Protein AF-A0A3D1QZN8-F1 (afdb_monomer_lite)

Secondary structure (DSSP, 8-state):
-EEE--HHHHHH-SEEEEEEEEE--PPPPTT--HHHHHHHHHHHHTTSS-TTEEEEE--BTSS-TT--EEEESS--EEEEPPSSHHHHHHHHHHH---BPPHHHHHHHHHHHHHHHS------GGGS-HHHHHHHHHHHHHHHHHHHHHHHHHHHHHHHHHHH-TT-HHHHHHHHHHHHHHHHHHHHHHHHHHHHHHHHHHHHHHGGGGS----

Radius of gyration: 24.07 Å; chains: 1; bounding box: 54×48×75 Å

Structure (mmCIF, N/CA/C/O backbone):
data_AF-A0A3D1QZN8-F1
#
_entry.id   AF-A0A3D1QZN8-F1
#
loop_
_atom_site.group_PDB
_atom_site.id
_atom_site.type_symbol
_atom_site.label_atom_id
_atom_site.label_alt_id
_atom_site.label_comp_id
_atom_site.label_asym_id
_atom_site.label_entity_id
_atom_site.label_seq_id
_atom_site.pdbx_PDB_ins_code
_atom_site.Cartn_x
_atom_site.Cartn_y
_atom_site.Cartn_z
_atom_site.occupancy
_atom_site.B_iso_or_equiv
_atom_site.auth_seq_id
_atom_site.auth_comp_id
_atom_site.auth_asym_id
_atom_site.auth_atom_id
_atom_site.pdbx_PDB_model_num
ATOM 1 N N . ALA A 1 1 ? -5.098 -5.016 26.708 1.00 42.97 1 ALA A N 1
ATOM 2 C CA . ALA A 1 1 ? -5.516 -5.578 25.408 1.00 42.97 1 ALA A CA 1
ATOM 3 C C . ALA A 1 1 ? -6.309 -4.504 24.685 1.00 42.97 1 ALA A C 1
ATOM 5 O O . ALA A 1 1 ? -7.199 -3.934 25.306 1.00 42.97 1 ALA A O 1
ATOM 6 N N . LEU A 1 2 ? -5.935 -4.174 23.449 1.00 48.66 2 LEU A N 1
ATOM 7 C CA . LEU A 1 2 ? -6.597 -3.133 22.662 1.00 48.66 2 LEU A CA 1
ATOM 8 C C . LEU A 1 2 ? -7.824 -3.753 21.974 1.00 48.66 2 LEU A C 1
ATOM 10 O O . LEU A 1 2 ? -7.780 -4.914 21.569 1.00 48.66 2 LEU A O 1
ATOM 14 N N . VAL A 1 3 ? -8.940 -3.029 21.965 1.00 49.16 3 VAL A N 1
ATOM 15 C CA . VAL A 1 3 ? -10.278 -3.554 21.664 1.00 49.16 3 VAL A CA 1
ATOM 16 C C . VAL A 1 3 ? -10.937 -2.669 20.614 1.00 49.16 3 VAL A C 1
AT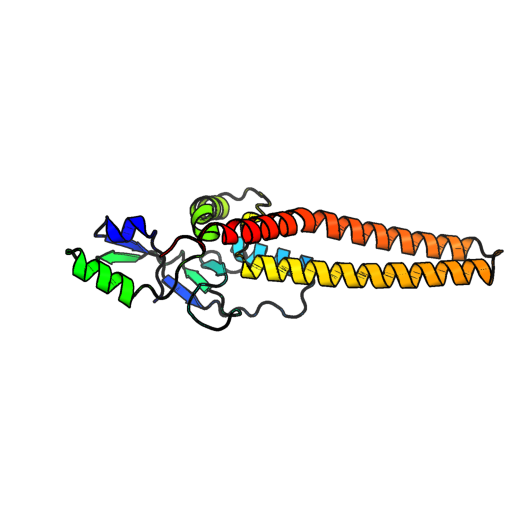OM 18 O O . VAL A 1 3 ? -11.009 -1.454 20.788 1.00 49.16 3 VAL A O 1
ATOM 21 N N . ILE A 1 4 ? -11.441 -3.280 19.542 1.00 50.31 4 ILE A N 1
ATOM 22 C CA . ILE A 1 4 ? -12.236 -2.593 18.519 1.00 50.31 4 ILE A CA 1
ATOM 23 C C . ILE A 1 4 ? -13.716 -2.702 18.893 1.00 50.31 4 ILE A C 1
ATOM 25 O O . ILE A 1 4 ? -14.241 -3.804 19.019 1.00 50.31 4 ILE A O 1
ATOM 29 N N . SER A 1 5 ? -14.388 -1.560 19.033 1.00 45.66 5 SER A N 1
ATOM 30 C CA . SER A 1 5 ? -15.848 -1.451 19.081 1.00 45.66 5 SER A CA 1
ATOM 31 C C . SER A 1 5 ? -16.266 -0.229 18.263 1.00 45.66 5 SER A C 1
ATOM 33 O O . SER A 1 5 ? -15.596 0.801 18.353 1.00 45.66 5 SER A O 1
ATOM 35 N N . PRO A 1 6 ? -17.383 -0.276 17.519 1.00 47.38 6 PRO A N 1
ATOM 36 C CA . PRO A 1 6 ? -17.990 0.930 16.971 1.00 47.38 6 PRO A CA 1
ATOM 37 C C . PRO A 1 6 ? -18.309 1.916 18.105 1.00 47.38 6 PRO A C 1
ATOM 39 O O . PRO A 1 6 ? -18.890 1.513 19.120 1.00 47.38 6 PRO A O 1
ATOM 42 N N . ASP A 1 7 ? -17.989 3.201 17.922 1.00 46.84 7 ASP A N 1
ATOM 43 C CA . ASP A 1 7 ? -18.211 4.258 18.930 1.00 46.84 7 ASP A CA 1
ATOM 44 C C . ASP A 1 7 ? -19.664 4.322 19.412 1.00 46.84 7 ASP A C 1
ATOM 46 O O . ASP A 1 7 ? -19.948 4.576 20.580 1.00 46.84 7 ASP A O 1
ATOM 50 N N . CYS A 1 8 ? -20.600 4.010 18.519 1.00 46.84 8 CYS A N 1
ATOM 51 C CA . CYS A 1 8 ? -22.022 3.993 18.823 1.00 46.84 8 CYS A CA 1
ATOM 52 C C . CYS A 1 8 ? -22.480 2.756 19.606 1.00 46.84 8 CYS A C 1
ATOM 54 O O . CYS A 1 8 ? -23.488 2.838 20.300 1.00 46.84 8 CYS A O 1
ATOM 56 N N . SER A 1 9 ? -21.777 1.624 19.514 1.00 53.41 9 SER A N 1
ATOM 57 C CA . SER A 1 9 ? -22.216 0.382 20.165 1.00 53.41 9 SER A CA 1
ATOM 58 C C . SER A 1 9 ? -21.838 0.352 21.641 1.00 53.41 9 SER A C 1
ATOM 60 O O . SER A 1 9 ? -22.676 0.019 22.471 1.00 53.41 9 SER A O 1
ATOM 62 N N . ALA A 1 10 ? -20.622 0.791 21.980 1.00 53.31 10 ALA A N 1
ATOM 63 C CA . ALA A 1 10 ? -20.162 0.839 23.366 1.00 53.31 10 ALA A CA 1
ATOM 64 C C . ALA A 1 10 ? -20.952 1.832 24.226 1.00 53.31 10 ALA A C 1
ATOM 66 O O . ALA A 1 10 ? -21.094 1.615 25.419 1.00 53.31 10 ALA A O 1
ATOM 67 N N . MET A 1 11 ? -21.503 2.894 23.633 1.00 56.66 11 MET A N 1
ATOM 68 C CA . MET A 1 11 ? -22.336 3.858 24.358 1.00 56.66 11 MET A CA 1
ATOM 69 C C . MET A 1 11 ? -23.778 3.373 24.560 1.00 56.66 11 MET A C 1
ATOM 71 O O . MET A 1 11 ? -24.404 3.755 25.545 1.00 56.66 11 MET A O 1
ATOM 75 N N . ARG A 1 12 ? -24.304 2.514 23.674 1.00 54.91 12 ARG A N 1
ATOM 76 C CA . ARG A 1 12 ? -25.719 2.088 23.672 1.00 54.91 12 ARG A CA 1
ATOM 77 C C . ARG A 1 12 ? -25.955 0.702 24.268 1.00 54.91 12 ARG A C 1
ATOM 79 O O . ARG A 1 12 ? -27.015 0.458 24.835 1.00 54.91 12 ARG A O 1
ATOM 86 N N . HIS A 1 13 ? -24.990 -0.204 24.142 1.00 60.72 13 HIS A N 1
ATOM 87 C CA . HIS A 1 13 ? -25.132 -1.602 24.535 1.00 60.72 13 HIS A CA 1
ATOM 88 C C . HIS A 1 13 ? -24.241 -1.924 25.730 1.00 60.72 13 HIS A C 1
ATOM 90 O O . HIS A 1 13 ? -23.091 -1.510 25.804 1.00 60.72 13 HIS A O 1
ATOM 96 N N . ARG A 1 14 ? -24.786 -2.687 26.680 1.00 66.94 14 ARG A N 1
ATOM 97 C CA . ARG A 1 14 ? -24.056 -3.136 27.873 1.00 66.94 14 ARG A CA 1
ATOM 98 C C . ARG A 1 14 ? -23.157 -4.335 27.615 1.00 66.94 14 ARG A C 1
ATOM 100 O O . ARG A 1 14 ? -22.241 -4.566 28.389 1.00 66.94 14 ARG A O 1
ATOM 107 N N . LEU A 1 15 ? -23.423 -5.082 26.553 1.00 66.50 15 LEU A N 1
ATOM 108 C CA . LEU A 1 15 ? -22.597 -6.190 26.111 1.00 66.50 15 LEU A CA 1
ATOM 109 C C . LEU A 1 15 ? -22.124 -5.861 24.703 1.00 66.50 15 LEU A C 1
ATOM 111 O O . LEU A 1 15 ? -22.944 -5.645 23.811 1.00 66.50 15 LEU A O 1
ATOM 115 N N . VAL A 1 16 ? -20.812 -5.790 24.518 1.00 63.28 16 VAL A N 1
ATOM 116 C CA . VAL A 1 16 ? -20.211 -5.533 23.209 1.00 63.28 16 VAL A CA 1
ATOM 117 C C . VAL A 1 16 ? -19.304 -6.684 22.823 1.00 63.28 16 VAL A C 1
ATOM 119 O O . VAL A 1 16 ? -18.521 -7.173 23.637 1.00 63.28 16 VAL A O 1
ATOM 122 N N . SER A 1 17 ? -19.424 -7.121 21.572 1.00 61.44 17 SER A N 1
ATOM 123 C CA . SER A 1 17 ? -18.485 -8.074 20.987 1.00 61.44 17 SER A CA 1
ATOM 124 C C . SER A 1 17 ? -17.230 -7.331 20.564 1.00 61.44 17 SER A C 1
ATOM 126 O O . SER A 1 17 ? -17.309 -6.250 19.978 1.00 61.44 17 SER A O 1
ATOM 128 N N . VAL A 1 18 ? -16.078 -7.898 20.894 1.00 68.94 18 VAL A N 1
ATOM 129 C CA . VAL A 1 18 ? -14.779 -7.268 20.703 1.00 68.94 18 VAL A CA 1
ATOM 130 C C . VAL A 1 18 ? -13.758 -8.274 20.203 1.00 68.94 18 VAL A C 1
ATOM 132 O O . VAL A 1 18 ? -13.811 -9.459 20.537 1.00 68.94 18 VAL A O 1
ATOM 135 N N . LEU A 1 19 ? -12.788 -7.772 19.443 1.00 70.94 19 LEU A N 1
ATOM 136 C CA . LEU A 1 19 ? -11.639 -8.543 18.982 1.00 70.94 19 LEU A CA 1
ATOM 137 C C . LEU A 1 19 ? -10.370 -8.065 19.701 1.00 70.94 19 LEU A C 1
ATOM 139 O O . LEU A 1 19 ? -10.145 -6.850 19.783 1.00 70.94 19 LEU A O 1
ATOM 143 N N . PRO A 1 20 ? -9.522 -8.978 20.210 1.00 72.94 20 PRO A N 1
ATOM 144 C CA . PRO A 1 20 ? -8.224 -8.624 20.750 1.00 72.94 20 PRO A CA 1
ATOM 145 C C . PRO A 1 20 ? -7.310 -8.106 19.645 1.00 72.94 20 PRO A C 1
ATOM 147 O O . PRO A 1 20 ? -7.073 -8.783 18.643 1.00 72.94 20 PRO A O 1
ATOM 150 N N . VAL A 1 21 ? -6.722 -6.940 19.881 1.00 74.88 21 VAL A N 1
ATOM 151 C CA . VAL A 1 21 ? -5.705 -6.356 19.014 1.00 74.88 21 VAL A CA 1
ATOM 152 C C . VAL A 1 21 ? -4.318 -6.560 19.615 1.00 74.88 21 VAL A C 1
ATOM 154 O O . VAL A 1 21 ? -4.100 -6.387 20.820 1.00 74.88 21 VAL A O 1
ATOM 157 N N . LYS A 1 22 ? -3.366 -6.939 18.763 1.00 78.50 22 LYS A N 1
ATOM 158 C CA . LYS A 1 22 ? -1.947 -7.090 19.095 1.00 78.50 22 LYS A CA 1
ATOM 159 C C . LYS A 1 22 ? -1.099 -6.277 18.125 1.00 78.50 22 LYS A C 1
ATOM 161 O O . LYS A 1 22 ? -1.494 -6.051 16.984 1.00 78.50 22 LYS A O 1
ATOM 166 N N . ARG A 1 23 ? 0.093 -5.877 18.569 1.00 77.62 23 ARG A N 1
ATOM 167 C CA . ARG A 1 23 ? 1.113 -5.330 17.671 1.00 77.62 23 ARG A CA 1
ATOM 168 C C . ARG A 1 23 ? 1.472 -6.396 16.637 1.00 77.62 23 ARG A C 1
ATOM 170 O O . ARG A 1 23 ? 1.802 -7.524 17.014 1.00 77.62 23 ARG A O 1
ATOM 177 N N . TRP A 1 24 ? 1.402 -6.036 15.362 1.00 78.50 24 TRP A N 1
ATOM 178 C CA . TRP A 1 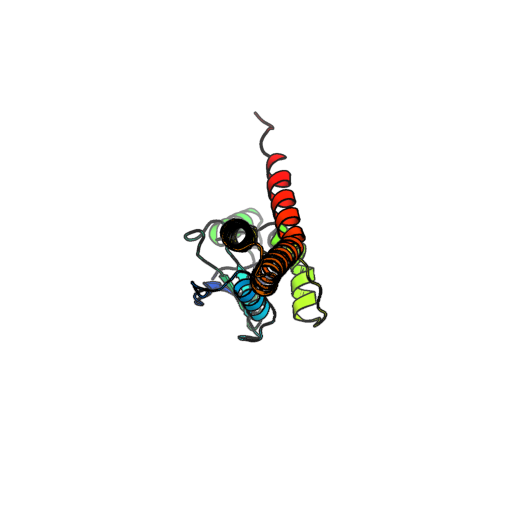24 ? 1.912 -6.870 14.285 1.00 78.50 24 TRP A CA 1
ATOM 179 C C . TRP A 1 24 ? 3.433 -6.929 14.436 1.00 78.50 24 TRP A C 1
ATOM 181 O O . TRP A 1 24 ? 4.111 -5.901 14.454 1.00 78.50 24 TRP A O 1
ATOM 191 N N . LYS A 1 25 ? 3.954 -8.138 14.656 1.00 72.88 25 LYS A N 1
ATOM 192 C CA . LYS A 1 25 ? 5.393 -8.382 14.848 1.00 72.88 25 LYS A CA 1
ATOM 193 C C . LYS A 1 25 ? 6.128 -8.633 13.531 1.00 72.88 25 LYS A C 1
ATOM 195 O O . LYS A 1 25 ? 7.334 -8.854 13.560 1.00 72.88 25 LYS A O 1
ATOM 200 N N . GLY A 1 26 ? 5.412 -8.637 12.407 1.00 68.44 26 GLY A N 1
ATOM 201 C CA . GLY A 1 26 ? 6.043 -8.712 11.101 1.00 68.44 26 GLY A CA 1
ATOM 202 C C . GLY A 1 26 ? 6.867 -7.456 10.845 1.00 68.44 26 GLY A C 1
ATOM 203 O O . GLY A 1 26 ? 6.483 -6.349 11.225 1.00 68.44 26 GLY A O 1
ATOM 204 N N . THR A 1 27 ? 8.019 -7.636 10.217 1.00 59.97 27 THR A N 1
ATOM 205 C CA . THR A 1 27 ? 8.768 -6.525 9.641 1.00 59.97 27 THR A CA 1
ATOM 206 C C . THR A 1 27 ? 8.289 -6.405 8.198 1.00 59.97 27 THR A C 1
ATOM 208 O O . THR A 1 27 ? 8.405 -7.394 7.470 1.00 59.97 27 THR A O 1
ATOM 211 N N . PRO A 1 28 ? 7.745 -5.254 7.756 1.00 62.41 28 PRO A N 1
ATOM 212 C CA . PRO A 1 28 ? 7.580 -5.026 6.329 1.00 62.41 28 PRO A CA 1
ATOM 213 C C . PRO A 1 28 ? 8.963 -5.196 5.691 1.00 62.41 28 PRO A C 1
ATOM 215 O O . PRO A 1 28 ? 9.927 -4.627 6.224 1.00 62.41 28 PRO A O 1
ATOM 218 N N . PRO A 1 29 ? 9.122 -5.996 4.628 1.00 64.81 29 PRO A N 1
ATOM 219 C CA . PRO A 1 29 ? 10.439 -6.155 4.039 1.00 64.81 29 PRO A CA 1
ATOM 220 C C . PRO A 1 29 ? 10.893 -4.794 3.493 1.00 64.81 29 PRO A C 1
ATOM 222 O O . PRO A 1 29 ? 10.118 -4.071 2.868 1.00 64.81 29 PRO A O 1
ATOM 225 N N . LYS A 1 30 ? 12.120 -4.395 3.846 1.00 59.41 30 LYS A N 1
ATOM 226 C CA . LYS A 1 30 ? 12.607 -3.015 3.668 1.00 59.41 30 LYS A CA 1
ATOM 227 C C . LYS A 1 30 ? 12.962 -2.672 2.220 1.00 59.41 30 LYS A C 1
ATOM 229 O O . LYS A 1 30 ? 13.000 -1.495 1.888 1.00 59.41 30 LYS A O 1
ATOM 234 N N . ASP A 1 31 ? 13.148 -3.695 1.388 1.00 64.81 31 ASP A N 1
ATOM 235 C CA . ASP A 1 31 ? 13.663 -3.584 0.019 1.00 64.81 31 ASP A CA 1
ATOM 236 C C . ASP A 1 31 ? 12.631 -4.029 -1.031 1.00 64.81 31 ASP A C 1
ATOM 238 O O . ASP A 1 31 ? 12.988 -4.466 -2.124 1.00 64.81 31 ASP A O 1
ATOM 242 N N . LEU A 1 32 ? 11.337 -3.980 -0.700 1.00 67.06 32 LEU A N 1
ATOM 243 C CA . LEU A 1 32 ? 10.299 -4.279 -1.684 1.00 67.06 32 LEU A CA 1
ATOM 244 C C . LEU A 1 32 ? 10.107 -3.091 -2.618 1.00 67.06 32 LEU A C 1
ATOM 246 O O . LEU A 1 32 ? 9.894 -1.965 -2.166 1.00 67.06 32 LEU A O 1
ATOM 250 N N . GLY A 1 33 ? 10.096 -3.368 -3.921 1.00 69.69 33 GLY A N 1
ATOM 251 C CA . GLY A 1 33 ? 9.520 -2.444 -4.883 1.00 69.69 33 GLY A CA 1
ATOM 252 C C . GLY A 1 33 ? 8.034 -2.213 -4.592 1.00 69.69 33 GLY A C 1
ATOM 253 O O . GLY A 1 33 ? 7.379 -2.952 -3.850 1.00 69.69 33 GLY A O 1
ATOM 254 N N . SER A 1 34 ? 7.471 -1.159 -5.180 1.00 64.56 34 SER A N 1
ATOM 255 C CA . SER A 1 34 ? 6.079 -0.755 -4.941 1.00 64.56 34 SER A CA 1
ATOM 256 C C . SER A 1 34 ? 5.061 -1.851 -5.292 1.00 64.56 34 SER A C 1
ATOM 258 O O . SER A 1 34 ? 4.022 -1.963 -4.638 1.00 64.56 34 SER A O 1
ATOM 260 N N . LYS A 1 35 ? 5.368 -2.697 -6.286 1.00 67.38 35 LYS A N 1
ATOM 261 C CA . LYS A 1 35 ? 4.555 -3.866 -6.647 1.00 67.38 35 LYS A CA 1
ATOM 262 C C . LYS A 1 35 ? 4.627 -4.939 -5.568 1.00 67.38 35 LYS A C 1
ATOM 264 O O . LYS A 1 35 ? 3.589 -5.374 -5.088 1.00 67.38 35 LYS A O 1
ATOM 269 N N . GLU A 1 36 ? 5.830 -5.339 -5.182 1.00 73.88 36 GLU A N 1
ATOM 270 C CA . GLU A 1 36 ? 6.054 -6.402 -4.210 1.00 73.88 36 GLU A CA 1
ATOM 271 C C . GLU A 1 36 ? 5.498 -6.017 -2.836 1.00 73.88 36 GLU A C 1
ATOM 273 O O . GLU A 1 36 ? 4.971 -6.866 -2.124 1.00 73.88 36 GLU A O 1
ATOM 278 N N . LEU A 1 37 ? 5.545 -4.729 -2.483 1.00 71.56 37 LEU A N 1
ATOM 279 C CA . LEU A 1 37 ? 4.923 -4.207 -1.272 1.00 71.56 37 LEU A CA 1
ATOM 280 C C . LEU A 1 37 ? 3.392 -4.278 -1.332 1.00 71.56 37 LEU A C 1
ATOM 282 O O . LEU A 1 37 ? 2.760 -4.690 -0.359 1.00 71.56 37 LEU A O 1
ATOM 286 N N . SER A 1 38 ? 2.791 -3.891 -2.459 1.00 63.62 38 SER A N 1
ATOM 287 C CA . SER A 1 38 ? 1.342 -3.997 -2.665 1.00 63.62 38 SER A CA 1
ATOM 288 C C . SER A 1 38 ? 0.883 -5.456 -2.582 1.00 63.62 38 SER A C 1
ATOM 290 O O . SER A 1 38 ? -0.039 -5.760 -1.824 1.00 63.62 38 SER A O 1
ATOM 292 N N . ASP A 1 39 ? 1.595 -6.358 -3.260 1.00 68.56 39 ASP A N 1
ATOM 293 C CA . ASP A 1 39 ? 1.324 -7.796 -3.267 1.00 68.56 39 ASP A CA 1
ATOM 294 C C . ASP A 1 39 ? 1.524 -8.403 -1.860 1.00 68.56 39 ASP A C 1
ATOM 296 O O . ASP A 1 39 ? 0.718 -9.214 -1.402 1.00 68.56 39 ASP A O 1
ATOM 300 N N . PHE A 1 40 ? 2.541 -7.960 -1.112 1.00 73.12 40 PHE A N 1
ATOM 301 C CA . PHE A 1 40 ? 2.766 -8.361 0.280 1.00 73.12 40 PHE A CA 1
ATOM 302 C C . PHE A 1 40 ? 1.624 -7.918 1.203 1.00 73.12 40 PHE A C 1
ATOM 304 O O . PHE A 1 40 ? 1.089 -8.732 1.959 1.00 73.12 40 PHE A O 1
ATOM 311 N N . LEU A 1 41 ? 1.210 -6.652 1.129 1.00 69.69 41 LEU A N 1
ATOM 312 C CA . LEU A 1 41 ? 0.100 -6.129 1.927 1.00 69.69 41 LEU A CA 1
ATOM 313 C C . LEU A 1 41 ? -1.229 -6.816 1.557 1.00 69.69 41 LEU A C 1
ATOM 315 O O . LEU A 1 41 ? -2.018 -7.128 2.450 1.00 69.69 41 LEU A O 1
ATOM 319 N N . ALA A 1 42 ? -1.443 -7.137 0.277 1.00 65.00 42 ALA A N 1
ATOM 320 C CA . ALA A 1 42 ? -2.569 -7.955 -0.174 1.00 65.00 42 ALA A CA 1
ATOM 321 C C . ALA A 1 42 ? -2.502 -9.388 0.389 1.00 65.00 42 ALA A C 1
ATOM 323 O O . ALA A 1 42 ? -3.501 -9.901 0.883 1.00 65.00 42 ALA A O 1
ATOM 324 N N . SER A 1 43 ? -1.320 -10.012 0.429 1.00 65.25 43 SER A N 1
ATOM 325 C CA . SER A 1 43 ? -1.149 -11.355 1.006 1.00 65.25 43 SER A CA 1
ATOM 326 C C . SER A 1 43 ? -1.428 -11.410 2.517 1.00 65.25 43 SER A C 1
ATOM 328 O O . SER A 1 43 ? -1.935 -12.416 3.020 1.00 65.25 43 SER A O 1
ATOM 330 N N . LEU A 1 44 ? -1.127 -10.325 3.245 1.00 64.25 44 LEU A N 1
ATOM 331 C CA . LEU A 1 44 ? -1.470 -10.173 4.663 1.00 64.25 44 LEU A CA 1
ATOM 332 C C . LEU A 1 44 ? -2.978 -9.992 4.859 1.00 64.25 44 LEU A C 1
ATOM 334 O O . LEU A 1 44 ? -3.540 -10.569 5.786 1.00 64.25 44 LEU A O 1
ATOM 338 N N . ARG A 1 45 ? -3.629 -9.206 3.991 1.00 58.69 45 ARG A N 1
ATOM 339 C CA . ARG A 1 45 ? -5.089 -9.011 3.968 1.00 58.69 45 ARG A CA 1
ATOM 340 C C . ARG A 1 45 ? -5.825 -10.327 3.729 1.00 58.69 45 ARG A C 1
ATOM 342 O O . ARG A 1 45 ? -6.793 -10.615 4.423 1.00 58.69 45 ARG A O 1
ATOM 349 N N . ASP A 1 46 ? -5.351 -11.114 2.771 1.00 55.75 46 ASP A N 1
ATOM 350 C CA . ASP A 1 46 ? -6.008 -12.348 2.330 1.00 55.75 46 ASP A CA 1
ATOM 351 C C . ASP A 1 46 ? -5.769 -13.524 3.293 1.00 55.75 46 ASP A C 1
ATOM 353 O O . ASP A 1 46 ? -6.217 -14.643 3.039 1.00 55.75 46 ASP A O 1
ATOM 357 N N . GLY A 1 47 ? -5.043 -13.294 4.395 1.00 53.50 47 GLY A N 1
ATOM 358 C CA . GLY A 1 47 ? -4.782 -14.308 5.411 1.00 53.50 47 GLY A CA 1
ATOM 359 C C . GLY A 1 47 ? -3.956 -15.487 4.895 1.00 53.50 47 GLY A C 1
ATOM 360 O O . GLY A 1 47 ? -3.915 -16.525 5.550 1.00 53.50 47 GLY A O 1
ATOM 361 N N . VAL A 1 48 ? -3.266 -15.343 3.752 1.00 54.56 48 VAL A N 1
ATOM 362 C CA . VAL A 1 48 ? -2.469 -16.418 3.123 1.00 54.56 48 VAL A CA 1
ATOM 363 C C . VAL A 1 48 ? -1.384 -16.924 4.076 1.00 54.56 48 VAL A C 1
ATOM 365 O O . VAL A 1 48 ? -1.047 -18.104 4.075 1.00 54.56 48 VAL A O 1
ATOM 368 N N . SER A 1 49 ? -0.861 -16.032 4.920 1.00 53.38 49 SER A N 1
ATOM 369 C CA . SER A 1 49 ? 0.158 -16.335 5.930 1.00 53.38 49 SER A CA 1
ATOM 370 C C . SER A 1 49 ? -0.405 -16.595 7.336 1.00 53.38 49 SER A C 1
ATOM 372 O O . SER A 1 49 ? 0.284 -17.206 8.151 1.00 53.38 49 SER A O 1
ATOM 374 N N . ALA A 1 50 ? -1.633 -16.151 7.635 1.00 58.00 50 ALA A N 1
ATOM 375 C CA . ALA A 1 50 ? -2.320 -16.374 8.911 1.00 58.00 50 ALA A CA 1
ATOM 376 C C . ALA A 1 50 ? -3.835 -16.126 8.760 1.00 58.00 50 ALA A C 1
ATOM 378 O O . ALA A 1 50 ? -4.283 -14.985 8.851 1.00 58.00 50 ALA A O 1
ATOM 379 N N . SER A 1 51 ? -4.623 -17.188 8.560 1.00 57.88 51 SER A N 1
ATOM 380 C CA . SER A 1 51 ? -6.075 -17.116 8.293 1.00 57.88 51 SER A CA 1
ATOM 381 C C . SER A 1 51 ? -6.895 -16.457 9.405 1.00 57.88 51 SER A C 1
ATOM 383 O O . SER A 1 51 ? -7.981 -15.941 9.160 1.00 57.88 51 SER A O 1
ATOM 385 N N . ASP A 1 52 ? -6.361 -16.452 10.625 1.00 67.88 52 ASP A N 1
ATOM 386 C CA . ASP A 1 52 ? -7.095 -16.083 11.837 1.00 67.88 52 ASP A CA 1
ATOM 387 C C . ASP A 1 52 ? -6.762 -14.667 12.325 1.00 67.88 52 ASP A C 1
ATOM 389 O O . ASP A 1 52 ? -7.040 -14.287 13.468 1.00 67.88 52 ASP A O 1
ATOM 393 N N . VAL A 1 53 ? -6.101 -13.876 11.482 1.00 71.69 53 VAL A N 1
ATOM 394 C CA . VAL A 1 53 ? -5.582 -12.559 11.833 1.00 71.69 53 VAL A CA 1
ATOM 395 C C . VAL A 1 53 ? -6.018 -11.540 10.789 1.00 71.69 53 VAL A C 1
ATOM 397 O O . VAL A 1 53 ? -5.833 -11.735 9.597 1.00 71.69 53 VAL A O 1
ATOM 400 N N . PHE A 1 54 ? -6.536 -10.408 11.254 1.00 72.31 54 PHE A N 1
ATOM 401 C CA . PHE A 1 54 ? -6.948 -9.291 10.416 1.00 72.31 54 PHE A CA 1
ATOM 402 C C . PHE A 1 54 ? -6.013 -8.098 10.624 1.00 72.31 54 PHE A C 1
ATOM 404 O O . PHE A 1 54 ? -5.952 -7.530 11.716 1.00 72.31 54 PHE A O 1
ATOM 411 N N . TYR A 1 55 ? -5.250 -7.720 9.599 1.00 75.00 55 TYR A N 1
ATOM 412 C CA . TYR A 1 55 ? -4.318 -6.595 9.679 1.00 75.00 55 TYR A CA 1
ATOM 413 C C . TYR A 1 55 ? -5.060 -5.250 9.750 1.00 75.00 55 TYR A C 1
ATOM 415 O O . TYR A 1 55 ? -5.956 -4.979 8.956 1.00 75.00 55 TYR A O 1
ATOM 423 N N . LEU A 1 56 ? -4.679 -4.398 10.707 1.00 70.38 56 LEU A N 1
ATOM 424 C CA . LEU A 1 56 ? -5.352 -3.125 11.001 1.00 70.38 56 LEU A CA 1
ATOM 425 C C . LEU A 1 56 ? -4.563 -1.890 10.550 1.00 70.38 56 LEU A C 1
ATOM 427 O O . LEU A 1 56 ? -5.064 -0.778 10.683 1.00 70.38 56 LEU A O 1
ATOM 431 N N . GLY A 1 57 ? -3.331 -2.054 10.063 1.00 71.31 57 GLY A N 1
ATOM 432 C CA . GLY A 1 57 ? -2.455 -0.920 9.767 1.00 71.31 57 GLY A CA 1
ATOM 433 C C . GLY A 1 57 ? -1.975 -0.202 11.034 1.00 71.31 57 GLY A C 1
ATOM 434 O O . GLY A 1 57 ? -1.810 -0.817 12.094 1.00 71.31 57 GLY A O 1
ATOM 435 N N . SER A 1 58 ? -1.688 1.094 10.922 1.00 72.06 58 SER A N 1
ATOM 436 C CA . SER A 1 58 ? -1.354 1.960 12.062 1.00 72.06 58 SER A CA 1
ATOM 437 C C . SER A 1 58 ? -2.609 2.454 12.781 1.00 72.06 58 SER A C 1
ATOM 439 O O . SER A 1 58 ? -3.605 2.776 12.138 1.00 72.06 58 SER A O 1
ATOM 441 N N . LEU A 1 59 ? -2.541 2.571 14.108 1.00 66.94 59 LEU A N 1
ATOM 442 C CA . LEU A 1 59 ? -3.609 3.128 14.940 1.00 66.94 59 LEU A CA 1
ATOM 443 C C . LEU A 1 59 ? -3.190 4.494 15.500 1.00 66.94 59 LEU A C 1
ATOM 445 O O . LEU A 1 59 ? -2.017 4.700 15.803 1.00 66.94 59 LEU A O 1
ATOM 449 N N . GLU A 1 60 ? -4.137 5.421 15.650 1.00 59.97 60 GLU A N 1
ATOM 450 C CA . GLU A 1 60 ? -3.860 6.744 16.225 1.00 59.97 60 GLU A CA 1
ATOM 451 C C . GLU A 1 60 ? -3.534 6.657 17.724 1.00 59.97 60 GLU A C 1
ATOM 453 O O . GLU A 1 60 ? -4.254 6.003 18.477 1.00 59.97 60 GLU A O 1
ATOM 458 N N . GLY A 1 61 ? -2.509 7.389 18.176 1.00 56.06 61 GLY A N 1
ATOM 459 C CA . GLY A 1 61 ? -2.273 7.655 19.603 1.00 56.06 61 GLY A CA 1
ATOM 460 C C . GLY A 1 61 ? -1.321 6.706 20.336 1.00 56.06 61 GLY A C 1
ATOM 461 O O . GLY A 1 61 ? -1.051 6.940 21.512 1.00 56.06 61 GLY A O 1
ATOM 462 N N . GLU A 1 62 ? -0.758 5.684 19.682 1.00 50.91 62 GLU A N 1
ATOM 463 C CA . GLU A 1 62 ? 0.190 4.771 20.332 1.00 50.91 62 GLU A CA 1
ATOM 464 C C . GLU A 1 62 ? 1.357 4.378 19.400 1.00 50.91 62 GLU A C 1
ATOM 466 O O . GLU A 1 62 ? 1.167 3.843 18.307 1.00 50.91 62 GLU A O 1
ATOM 471 N N . GLY A 1 63 ? 2.591 4.635 19.853 1.00 53.94 63 GLY A N 1
ATOM 472 C CA . GLY A 1 63 ? 3.828 4.291 19.142 1.00 53.94 63 GLY A CA 1
ATOM 473 C C . GLY A 1 63 ? 4.271 5.299 18.073 1.00 53.94 63 GLY A C 1
ATOM 474 O O . GLY A 1 63 ? 3.604 6.286 17.779 1.00 53.94 63 GLY A O 1
ATOM 475 N N . THR A 1 64 ? 5.451 5.065 17.492 1.00 55.22 64 THR A N 1
ATOM 476 C CA . THR A 1 64 ? 5.894 5.802 16.298 1.00 55.22 64 THR A CA 1
ATOM 477 C C . THR A 1 64 ? 4.981 5.466 15.110 1.00 55.22 64 THR A C 1
ATOM 479 O O . THR A 1 64 ? 4.423 4.363 15.094 1.00 55.22 64 THR A O 1
ATOM 482 N N . PRO A 1 65 ? 4.892 6.321 14.068 1.00 57.00 65 PRO A N 1
ATOM 483 C CA . PRO A 1 65 ? 4.108 6.073 12.847 1.00 57.00 65 PRO A CA 1
ATOM 484 C C . PRO A 1 65 ? 4.405 4.746 12.134 1.00 57.00 65 PRO A C 1
ATOM 486 O O . PRO A 1 65 ? 3.696 4.380 11.208 1.00 57.00 65 PRO A O 1
ATOM 489 N N . ALA A 1 66 ? 5.450 4.022 12.544 1.00 61.50 66 ALA A N 1
ATOM 490 C CA . ALA A 1 66 ? 5.838 2.703 12.056 1.00 61.50 66 ALA A CA 1
ATOM 491 C C . ALA A 1 66 ? 5.163 1.532 12.800 1.00 61.50 66 ALA A C 1
ATOM 493 O O . ALA A 1 66 ? 5.300 0.380 12.389 1.00 61.50 66 ALA A O 1
ATOM 494 N N . THR A 1 67 ? 4.460 1.777 13.909 1.00 71.50 67 THR A N 1
ATOM 495 C CA . THR A 1 67 ? 3.807 0.703 14.668 1.00 71.50 67 THR A CA 1
ATOM 496 C C . THR A 1 67 ? 2.539 0.264 13.942 1.00 71.50 67 THR A C 1
ATOM 498 O O . THR A 1 67 ? 1.704 1.083 13.564 1.00 71.50 67 THR A O 1
ATOM 501 N N . ARG A 1 68 ? 2.417 -1.042 13.703 1.00 75.25 68 ARG A N 1
ATOM 502 C CA . ARG A 1 68 ? 1.295 -1.660 12.992 1.00 75.25 68 ARG A CA 1
ATOM 503 C C . ARG A 1 68 ? 0.608 -2.681 13.885 1.00 75.25 68 ARG A C 1
ATOM 505 O O . ARG A 1 68 ? 1.247 -3.290 14.748 1.00 75.25 68 ARG A O 1
ATOM 512 N N . TYR A 1 69 ? -0.684 -2.873 13.679 1.00 77.75 69 TYR A N 1
ATOM 513 C CA . TYR A 1 69 ? -1.542 -3.673 14.542 1.00 77.75 69 TYR A CA 1
ATOM 514 C C . TYR A 1 69 ? -2.324 -4.716 13.745 1.00 77.75 69 TYR A C 1
ATOM 516 O O . TYR A 1 69 ? -2.521 -4.594 12.539 1.00 77.75 69 TYR A O 1
ATOM 524 N N . GLN A 1 70 ? -2.770 -5.758 14.439 1.00 78.94 70 GLN A N 1
ATOM 525 C CA . GLN A 1 70 ? -3.612 -6.819 13.898 1.00 78.94 70 GLN A CA 1
ATOM 526 C C . GLN A 1 70 ? -4.685 -7.217 14.922 1.00 78.94 70 GLN A C 1
ATOM 528 O O . GLN A 1 70 ? -4.394 -7.295 16.119 1.00 78.94 70 GLN A O 1
ATOM 533 N N . ALA A 1 71 ? -5.902 -7.499 14.470 1.00 77.31 71 ALA A N 1
ATOM 534 C CA . ALA A 1 71 ? -6.953 -8.130 15.257 1.00 77.31 71 ALA A CA 1
ATOM 535 C C . ALA A 1 71 ? -6.884 -9.653 15.107 1.00 77.31 71 ALA A C 1
ATOM 537 O O . ALA A 1 71 ? -6.561 -10.172 14.043 1.00 77.31 71 ALA A O 1
ATOM 538 N N . LYS A 1 72 ? -7.184 -10.373 16.182 1.00 75.88 72 LYS A N 1
ATOM 539 C CA . LYS A 1 72 ? -7.337 -11.830 16.175 1.00 75.88 72 LYS A CA 1
ATOM 540 C C . LYS A 1 72 ? -8.791 -12.194 15.920 1.00 75.88 72 LYS A C 1
ATOM 542 O O . LYS A 1 72 ? -9.636 -11.843 16.735 1.00 75.88 72 LYS A O 1
ATOM 547 N N . LEU A 1 73 ? -9.063 -12.862 14.803 1.00 71.00 73 LEU A N 1
ATOM 548 C CA . LEU A 1 73 ? -10.398 -13.329 14.423 1.00 71.00 73 LEU A CA 1
ATOM 549 C C . LEU A 1 73 ? -10.750 -14.662 15.098 1.00 71.00 73 LEU A C 1
ATOM 551 O O . LEU A 1 73 ? -11.923 -14.921 15.342 1.00 71.00 73 LEU A O 1
ATOM 555 N N . ASP A 1 74 ? -9.741 -15.459 15.475 1.00 66.94 74 ASP A N 1
ATOM 556 C CA . ASP A 1 74 ? -9.897 -16.700 16.254 1.00 66.94 74 ASP A CA 1
ATOM 557 C C . ASP A 1 74 ? -10.396 -16.469 17.685 1.00 66.94 74 ASP A C 1
ATOM 559 O O . ASP A 1 74 ? -10.799 -17.406 18.372 1.00 66.94 74 ASP A O 1
ATOM 563 N N . VAL A 1 75 ? -10.355 -15.223 18.159 1.00 67.62 75 VAL A N 1
ATOM 564 C CA . VAL A 1 75 ? -10.731 -14.872 19.524 1.00 67.62 75 VAL A CA 1
ATOM 565 C C . VAL A 1 75 ? -11.763 -13.756 19.480 1.00 67.62 75 VAL A C 1
ATOM 567 O O . VAL A 1 75 ? -11.420 -12.581 19.411 1.00 67.62 75 VAL A O 1
ATOM 570 N N . MET A 1 76 ? -13.039 -14.122 19.559 1.00 67.19 76 MET A N 1
ATOM 571 C CA . MET A 1 76 ? -14.123 -13.169 19.778 1.00 67.19 76 MET A CA 1
ATOM 572 C C . MET A 1 76 ? -14.505 -13.181 21.255 1.00 67.19 76 MET A C 1
ATOM 574 O O . MET A 1 76 ? -14.894 -14.214 21.799 1.00 67.19 76 MET A O 1
ATOM 578 N N . CYS A 1 77 ? -14.392 -12.030 21.911 1.00 68.31 77 CYS A N 1
ATOM 579 C CA . CYS A 1 77 ? -14.766 -11.876 23.312 1.00 68.31 77 CYS A CA 1
ATOM 580 C C . CYS A 1 77 ? -16.021 -11.014 23.423 1.00 68.31 77 CYS A C 1
ATOM 582 O O . CYS A 1 77 ? -16.217 -10.086 22.641 1.00 68.31 77 CYS A O 1
ATOM 584 N N . ALA A 1 78 ? -16.832 -11.262 24.445 1.00 70.31 78 ALA A N 1
ATOM 585 C CA . ALA A 1 78 ? -17.865 -10.329 24.864 1.00 70.31 78 ALA A CA 1
ATOM 586 C C . ALA A 1 78 ? -17.370 -9.560 26.094 1.00 70.31 78 ALA A C 1
ATOM 588 O O . ALA A 1 78 ? -16.853 -10.156 27.040 1.00 70.31 78 ALA A O 1
ATOM 589 N N . LEU A 1 79 ? -17.507 -8.235 26.082 1.00 71.81 79 LEU A N 1
ATOM 590 C CA . LEU A 1 79 ? -17.207 -7.382 27.227 1.00 71.81 79 LEU A CA 1
ATOM 591 C C . LEU A 1 79 ? -18.491 -6.772 27.772 1.00 71.81 79 LEU A C 1
ATOM 593 O O . LEU A 1 79 ? -19.255 -6.140 27.040 1.00 71.81 79 LEU A O 1
ATOM 597 N N . GLN A 1 80 ? -18.684 -6.940 29.078 1.00 79.00 80 GLN A N 1
ATOM 598 C CA . GLN A 1 80 ? -19.725 -6.255 29.826 1.00 79.00 80 GLN A CA 1
ATOM 599 C C . GLN A 1 80 ? -19.233 -4.848 30.192 1.00 79.00 80 GLN A C 1
ATOM 601 O O . GLN A 1 80 ? -18.224 -4.688 30.881 1.00 79.00 80 GLN A O 1
ATOM 606 N N . LEU A 1 81 ? -19.943 -3.828 29.724 1.00 74.88 81 LEU A N 1
ATOM 607 C CA . LEU A 1 81 ? -19.672 -2.425 30.012 1.00 74.88 81 LEU A CA 1
ATOM 608 C C . LEU A 1 81 ? -20.405 -1.970 31.280 1.00 74.88 81 LEU A C 1
ATOM 610 O O . LEU A 1 81 ? -21.460 -2.527 31.613 1.00 74.88 81 LEU A O 1
ATOM 614 N N . PRO A 1 82 ? -19.894 -0.929 31.965 1.00 79.94 82 PRO A N 1
ATOM 615 C CA . PRO A 1 82 ? -20.579 -0.330 33.099 1.00 79.94 82 PRO A CA 1
ATOM 616 C C . PRO A 1 82 ? -22.020 0.065 32.776 1.00 79.94 82 PRO A C 1
ATOM 618 O O . PRO A 1 82 ? -22.381 0.470 31.659 1.00 79.94 82 PRO A O 1
ATOM 621 N N . ALA A 1 83 ? -22.858 -0.121 33.787 1.00 77.00 83 ALA A N 1
ATOM 622 C CA . ALA A 1 83 ? -24.298 0.013 33.700 1.00 77.00 83 ALA A CA 1
ATOM 623 C C . ALA A 1 83 ? -24.742 1.471 33.532 1.00 77.00 83 ALA A C 1
ATOM 625 O O . ALA A 1 83 ? -25.720 1.718 32.820 1.00 77.00 83 ALA A O 1
ATOM 626 N N . ASP A 1 84 ? -24.014 2.375 34.173 1.00 81.12 84 ASP A N 1
ATOM 627 C CA . ASP A 1 84 ? -24.218 3.812 34.269 1.00 81.12 84 ASP A CA 1
ATOM 628 C C . ASP A 1 84 ? -23.422 4.575 33.195 1.00 81.12 84 ASP A C 1
ATOM 630 O O . ASP A 1 84 ? -22.327 4.170 32.805 1.00 81.12 84 ASP A O 1
ATOM 634 N N . GLU A 1 85 ? -23.988 5.672 32.682 1.00 67.88 85 GLU A N 1
ATOM 635 C CA . GLU A 1 85 ? -23.350 6.485 31.634 1.00 67.88 85 GLU A CA 1
ATOM 636 C C . GLU A 1 85 ? -22.015 7.120 32.056 1.00 67.88 85 GLU A C 1
ATOM 638 O O . GLU A 1 85 ? -21.064 7.018 31.275 1.00 67.88 85 GLU A O 1
ATOM 643 N N . PRO A 1 86 ? -21.885 7.729 33.253 1.00 71.81 86 PRO A N 1
ATOM 644 C CA . PRO A 1 86 ? -20.625 8.332 33.683 1.00 71.81 86 PRO A CA 1
ATOM 645 C C . PRO A 1 86 ? -19.504 7.292 33.798 1.00 71.81 86 PRO A C 1
ATOM 647 O O . PRO A 1 86 ? -18.450 7.446 33.177 1.00 71.81 86 PRO A O 1
ATOM 650 N N . GLY A 1 87 ? -19.761 6.176 34.487 1.00 74.56 87 GLY A N 1
ATOM 651 C CA . GLY A 1 87 ? -18.809 5.081 34.639 1.00 74.56 87 GLY A CA 1
ATOM 652 C C . GLY A 1 87 ? -18.464 4.412 33.313 1.00 74.56 87 GLY A C 1
ATOM 653 O O . GLY A 1 87 ? -17.322 4.003 33.107 1.00 74.56 87 GLY A O 1
ATOM 654 N N . ARG A 1 88 ? -19.402 4.352 32.362 1.00 66.62 88 ARG A N 1
ATOM 655 C CA . ARG A 1 88 ? -19.141 3.875 30.997 1.00 66.62 88 ARG A CA 1
ATOM 656 C C . ARG A 1 88 ? -18.245 4.833 30.219 1.00 66.62 88 ARG A C 1
ATOM 658 O O . ARG A 1 88 ? -17.308 4.375 29.567 1.00 66.62 88 ARG A O 1
ATOM 665 N N . GLY A 1 89 ? -18.493 6.138 30.302 1.00 63.25 89 GLY A N 1
ATOM 666 C CA . GLY A 1 89 ? -17.648 7.161 29.685 1.00 63.25 89 GLY A CA 1
ATOM 667 C C . GLY A 1 89 ? -16.212 7.112 30.212 1.00 63.25 89 GLY A C 1
ATOM 668 O O . GLY A 1 89 ? -15.262 7.147 29.428 1.00 63.25 89 GLY A O 1
ATOM 669 N N . ASP A 1 90 ? -16.044 6.944 31.522 1.00 68.44 90 ASP A N 1
ATOM 670 C CA . ASP A 1 90 ? -14.733 6.803 32.162 1.00 68.44 90 ASP A CA 1
ATOM 671 C C . ASP A 1 90 ? -14.043 5.494 31.792 1.00 68.44 90 ASP A C 1
ATOM 673 O O . ASP A 1 90 ? -12.868 5.488 31.426 1.00 68.44 90 ASP A O 1
ATOM 677 N N . TRP A 1 91 ? -14.783 4.387 31.797 1.00 70.94 91 TRP A N 1
ATOM 678 C CA . TRP A 1 91 ? -14.279 3.080 31.388 1.00 70.94 91 TRP A CA 1
ATOM 679 C C . TRP A 1 91 ? -13.784 3.097 29.942 1.00 70.94 91 TRP A C 1
ATOM 681 O O . TRP A 1 91 ? -12.705 2.568 29.663 1.00 70.94 91 TRP A O 1
ATOM 691 N N . ILE A 1 92 ? -14.541 3.727 29.034 1.00 66.81 92 ILE A N 1
ATOM 692 C CA . ILE A 1 92 ? -14.154 3.887 27.630 1.00 66.81 92 ILE A CA 1
ATOM 693 C C . ILE A 1 92 ? -12.923 4.781 27.543 1.00 66.81 92 ILE A C 1
ATOM 695 O O . ILE A 1 92 ? -11.961 4.380 26.905 1.00 66.81 92 ILE A O 1
ATOM 699 N N . ARG A 1 93 ? -12.890 5.942 28.208 1.00 65.44 93 ARG A N 1
ATOM 700 C CA . ARG A 1 93 ? -11.709 6.826 28.198 1.00 65.44 93 ARG A CA 1
ATOM 701 C C . ARG A 1 93 ? -10.441 6.134 28.698 1.00 65.44 93 ARG A C 1
ATOM 703 O O . ARG A 1 93 ? -9.388 6.320 28.106 1.00 65.44 93 ARG A O 1
ATOM 710 N N . GLN A 1 94 ? -10.543 5.316 29.742 1.00 68.12 94 GLN A N 1
ATOM 711 C CA . GLN A 1 94 ? -9.400 4.606 30.323 1.00 68.12 94 GLN A CA 1
ATOM 712 C C . GLN A 1 94 ? -8.902 3.439 29.461 1.00 68.12 94 GLN A C 1
ATOM 714 O O . GLN A 1 94 ? -7.718 3.115 29.493 1.00 68.12 94 GLN A O 1
ATOM 719 N N . ARG A 1 95 ? -9.794 2.762 28.725 1.00 64.62 95 ARG A N 1
ATOM 720 C CA . ARG A 1 95 ? -9.457 1.543 27.963 1.00 64.62 95 ARG A CA 1
ATOM 721 C C . ARG A 1 95 ? -9.368 1.749 26.454 1.00 64.62 95 ARG A C 1
ATOM 723 O O . ARG A 1 95 ? -8.859 0.875 25.751 1.00 64.62 95 ARG A O 1
ATOM 730 N N . ARG A 1 96 ? -9.853 2.877 25.938 1.00 60.31 96 ARG A N 1
ATOM 731 C CA . ARG A 1 96 ? -9.748 3.262 24.531 1.00 60.31 96 ARG A CA 1
ATOM 732 C C . ARG A 1 96 ? -8.360 3.835 24.281 1.00 60.31 96 ARG A C 1
ATOM 734 O O . ARG A 1 96 ? -8.144 5.035 24.370 1.00 60.31 96 ARG A O 1
ATOM 741 N N . ILE A 1 97 ? -7.438 2.934 23.974 1.00 56.81 97 ILE A N 1
ATOM 742 C CA . ILE A 1 97 ? -6.028 3.255 23.734 1.00 56.81 97 ILE A CA 1
ATOM 743 C C . ILE A 1 97 ? -5.841 3.943 22.375 1.00 56.81 97 ILE A C 1
ATOM 745 O O . ILE A 1 97 ? -5.018 4.837 22.245 1.00 56.81 97 ILE A O 1
ATOM 749 N N . ALA A 1 98 ? -6.635 3.554 21.375 1.00 53.53 98 ALA A N 1
ATOM 750 C CA . ALA A 1 98 ? -6.557 4.111 20.034 1.00 53.53 98 ALA A CA 1
ATOM 751 C C . ALA A 1 98 ? -7.928 4.142 19.356 1.00 53.53 98 ALA A C 1
ATOM 753 O O . ALA A 1 98 ? -8.859 3.421 19.742 1.00 53.53 98 ALA A O 1
ATOM 754 N N . ARG A 1 99 ? -8.049 4.977 18.325 1.00 52.62 99 ARG A N 1
ATOM 755 C CA . ARG A 1 99 ? -9.184 4.962 17.401 1.00 52.62 99 ARG A CA 1
ATOM 756 C C . ARG A 1 99 ? -8.749 4.277 16.112 1.00 52.62 99 ARG A C 1
ATOM 758 O O . ARG A 1 99 ? -7.632 4.483 15.643 1.00 52.62 99 ARG A O 1
ATOM 765 N N . LEU A 1 100 ? -9.635 3.449 15.560 1.00 52.88 100 LEU A N 1
ATOM 766 C CA . LEU A 1 100 ? -9.513 3.081 14.157 1.00 52.88 100 LEU A CA 1
ATOM 767 C C . LEU A 1 100 ? -9.697 4.353 13.334 1.00 52.88 100 LEU A C 1
ATOM 769 O O . LEU A 1 100 ? -10.577 5.162 13.639 1.00 52.88 100 LEU A O 1
ATOM 773 N N . GLU A 1 101 ? -8.870 4.504 12.311 1.00 52.94 101 GLU A N 1
ATOM 774 C CA . GLU A 1 101 ? -8.962 5.625 11.389 1.00 52.94 101 GLU A CA 1
ATOM 775 C C . GLU A 1 101 ? -10.386 5.660 10.763 1.00 52.94 101 GLU A C 1
ATOM 777 O O . GLU A 1 101 ? -10.946 4.603 10.444 1.00 52.94 101 GLU A O 1
ATOM 782 N N . PRO A 1 102 ? -11.054 6.827 10.674 1.00 53.97 102 PRO A N 1
ATOM 783 C CA . PRO A 1 102 ? -12.456 6.903 10.253 1.00 53.97 102 PRO A CA 1
ATOM 784 C C . PRO A 1 102 ? -12.761 6.303 8.872 1.00 53.97 102 PRO A C 1
ATOM 786 O O . PRO A 1 102 ? -13.840 5.729 8.686 1.00 53.97 102 PRO A O 1
ATOM 789 N N . ASP A 1 103 ? -11.854 6.413 7.902 1.00 51.47 103 ASP A N 1
ATOM 790 C CA . ASP A 1 103 ? -12.018 5.799 6.579 1.00 51.47 103 ASP A CA 1
ATOM 791 C C . ASP A 1 103 ? -11.898 4.269 6.653 1.00 51.47 103 ASP A C 1
ATOM 793 O O . ASP A 1 103 ? -12.669 3.541 6.011 1.00 51.47 103 ASP A O 1
ATOM 797 N N . PHE A 1 104 ? -11.032 3.761 7.528 1.00 55.41 104 PHE A N 1
ATOM 798 C CA . PHE A 1 104 ? -10.948 2.345 7.874 1.00 55.41 104 PHE A CA 1
ATOM 799 C C . PHE A 1 104 ? -12.245 1.832 8.513 1.00 55.41 104 PHE A C 1
ATOM 801 O O . PHE A 1 104 ? -12.752 0.787 8.113 1.00 55.41 104 PHE A O 1
ATOM 808 N N . VAL A 1 105 ? -12.847 2.576 9.450 1.00 57.97 105 VAL A N 1
ATOM 809 C CA . VAL A 1 105 ? -14.140 2.203 10.066 1.00 57.97 105 VAL A CA 1
ATOM 810 C C . VAL A 1 105 ? -15.255 2.127 9.024 1.00 57.97 105 VAL A C 1
ATOM 812 O O . VAL A 1 105 ? -16.054 1.191 9.052 1.00 57.97 105 VAL A O 1
ATOM 815 N N . ARG A 1 106 ? -15.303 3.083 8.089 1.00 57.34 106 ARG A N 1
ATOM 816 C CA . ARG A 1 106 ? -16.312 3.120 7.016 1.00 57.34 106 ARG A CA 1
ATOM 817 C C . ARG A 1 106 ? -16.215 1.931 6.065 1.00 57.34 106 ARG A C 1
ATOM 819 O O . ARG A 1 106 ? -17.234 1.475 5.558 1.00 57.34 106 ARG A O 1
ATOM 826 N N . SER A 1 107 ? -15.010 1.416 5.857 1.00 55.62 107 SER A N 1
ATOM 827 C CA . SER A 1 107 ? -14.750 0.280 4.972 1.00 55.62 107 SER A CA 1
ATOM 828 C C . SER A 1 107 ? -14.691 -1.064 5.713 1.00 55.62 107 SER A C 1
ATOM 830 O O . SER A 1 107 ? -14.757 -2.104 5.070 1.00 55.62 107 SER A O 1
ATOM 832 N N . LEU A 1 108 ? -14.649 -1.082 7.051 1.00 62.34 108 LEU A N 1
ATOM 833 C CA . LEU A 1 108 ? -14.552 -2.297 7.873 1.00 62.34 108 LEU A CA 1
ATOM 834 C C . LEU A 1 108 ? -15.629 -3.358 7.569 1.00 62.34 108 LEU A C 1
ATOM 836 O O . LEU A 1 108 ? -15.258 -4.522 7.437 1.00 62.34 108 LEU A O 1
ATOM 840 N N . PRO A 1 109 ? -16.929 -3.024 7.416 1.00 61.16 109 PRO A N 1
ATOM 841 C CA . PRO A 1 109 ? -17.950 -4.025 7.099 1.00 61.16 109 PRO A CA 1
ATOM 842 C C . PRO A 1 109 ? -17.745 -4.644 5.714 1.00 61.16 109 PRO A C 1
ATOM 844 O O . PRO A 1 109 ? -17.890 -5.851 5.554 1.00 61.16 109 PRO A O 1
ATOM 847 N N . VAL A 1 110 ? -17.349 -3.825 4.733 1.00 54.25 110 VAL A N 1
ATOM 848 C CA . VAL A 1 110 ? -17.024 -4.273 3.373 1.00 54.25 110 VAL A CA 1
ATOM 849 C C . VAL A 1 110 ? -15.775 -5.147 3.392 1.00 54.25 110 VAL A C 1
ATOM 851 O O . VAL A 1 110 ? -15.779 -6.194 2.766 1.00 54.25 110 VAL A O 1
ATOM 854 N N . ARG A 1 111 ? -14.750 -4.793 4.172 1.00 56.50 111 ARG A N 1
ATOM 855 C CA . ARG A 1 111 ? -13.512 -5.574 4.319 1.00 56.50 111 ARG A CA 1
ATOM 856 C C . ARG A 1 111 ? -13.725 -6.902 5.031 1.00 56.50 111 ARG A C 1
ATOM 858 O O . ARG A 1 111 ? -13.174 -7.900 4.595 1.00 56.50 111 ARG A O 1
ATOM 865 N N . LEU A 1 112 ? -14.522 -6.923 6.102 1.00 62.28 112 LEU A N 1
ATOM 866 C CA . LEU A 1 112 ? -14.921 -8.159 6.780 1.00 62.28 112 LEU A CA 1
ATOM 867 C C . LEU A 1 11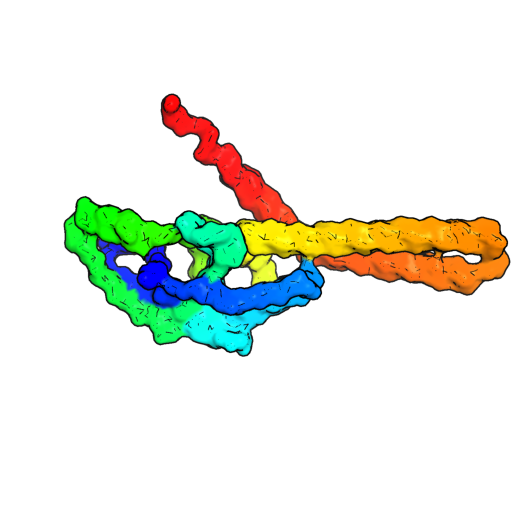2 ? -15.725 -9.044 5.830 1.00 62.28 112 LEU A C 1
ATOM 869 O O . LEU A 1 112 ? -15.520 -10.249 5.803 1.00 62.28 112 LEU A O 1
ATOM 873 N N . PHE A 1 113 ? -16.598 -8.453 5.013 1.00 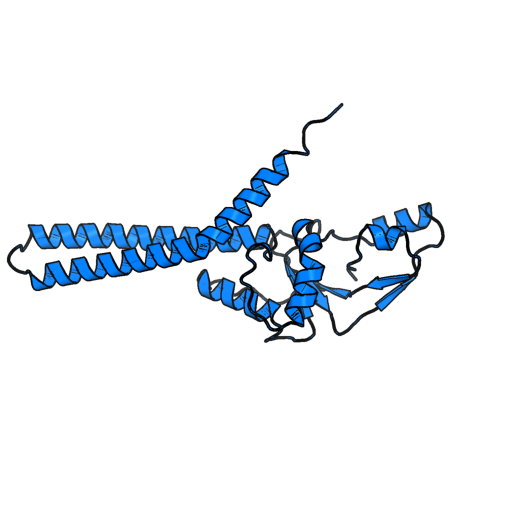52.88 113 PHE A N 1
ATOM 874 C CA . PHE A 1 113 ? -17.334 -9.189 3.994 1.00 52.88 113 PHE A CA 1
ATOM 875 C C . PHE A 1 113 ? -16.430 -9.662 2.843 1.00 52.88 113 PHE A C 1
ATOM 877 O O . PHE A 1 113 ? -16.578 -10.791 2.405 1.00 52.88 113 PHE A O 1
ATOM 884 N N . GLN A 1 114 ? -15.453 -8.870 2.395 1.00 47.62 114 GLN A N 1
ATOM 885 C CA . GLN A 1 114 ? -14.465 -9.220 1.360 1.00 47.62 114 GLN A CA 1
ATOM 886 C C . GLN A 1 114 ? -13.435 -10.251 1.845 1.00 47.62 114 GLN A C 1
ATOM 888 O O . GLN A 1 114 ? -12.955 -11.051 1.052 1.00 47.62 114 GLN A O 1
ATOM 893 N N . SER A 1 115 ? -13.106 -10.289 3.140 1.00 48.94 115 SER A N 1
ATOM 894 C CA . SER A 1 115 ? -12.209 -11.314 3.688 1.00 48.94 115 SER A CA 1
ATOM 895 C C . SER A 1 115 ? -12.854 -12.703 3.703 1.00 48.94 115 SER A C 1
ATOM 897 O O . SER A 1 115 ? -12.148 -13.703 3.613 1.00 48.94 115 SER A O 1
ATOM 899 N N . VAL A 1 116 ? -14.192 -12.781 3.775 1.00 44.72 116 VAL A N 1
ATOM 900 C CA . VAL A 1 116 ? -14.946 -14.037 3.575 1.00 44.72 116 VAL A CA 1
ATOM 901 C C . VAL A 1 116 ? -15.385 -14.242 2.121 1.00 44.72 116 VAL A C 1
ATOM 903 O O . VAL A 1 116 ? -15.426 -15.376 1.645 1.00 44.72 116 VAL A O 1
ATOM 906 N N . ALA A 1 117 ? -15.679 -13.172 1.387 1.00 37.66 117 ALA A N 1
ATOM 907 C CA . ALA A 1 117 ? -16.027 -13.210 -0.024 1.00 37.66 117 ALA A CA 1
ATOM 908 C C . ALA A 1 117 ? -14.754 -13.069 -0.861 1.00 37.66 117 ALA A C 1
ATOM 910 O O . ALA A 1 117 ? -14.360 -11.964 -1.218 1.00 37.66 117 ALA A O 1
ATOM 911 N N . ARG A 1 118 ? -14.133 -14.207 -1.200 1.00 41.56 118 ARG A N 1
ATOM 912 C CA . ARG A 1 118 ? -13.068 -14.335 -2.214 1.00 41.56 118 ARG A CA 1
ATOM 913 C C . ARG A 1 118 ? -13.521 -13.803 -3.583 1.00 41.56 118 ARG A C 1
ATOM 915 O O . ARG A 1 118 ? -13.771 -14.577 -4.504 1.00 41.56 118 ARG A O 1
ATOM 922 N N . VAL A 1 119 ? -13.657 -12.496 -3.733 1.00 37.97 119 VAL A N 1
ATOM 923 C CA . VAL A 1 119 ? -14.020 -11.861 -4.994 1.00 37.97 119 VAL A CA 1
ATOM 924 C C . VAL A 1 119 ? -13.199 -10.588 -5.098 1.00 37.97 119 VAL A C 1
ATOM 926 O O . VAL A 1 119 ? -13.410 -9.631 -4.357 1.00 37.97 119 VAL A O 1
ATOM 929 N N . GLY A 1 120 ? -12.196 -10.640 -5.972 1.00 41.75 120 GLY A N 1
ATOM 930 C CA . GLY A 1 120 ? -11.237 -9.574 -6.214 1.00 41.75 120 GLY A CA 1
ATOM 931 C C . GLY A 1 120 ? -11.909 -8.277 -6.642 1.00 41.75 120 GLY A C 1
ATOM 932 O O . GLY A 1 120 ? -12.247 -8.098 -7.808 1.00 41.75 120 GLY A O 1
ATOM 933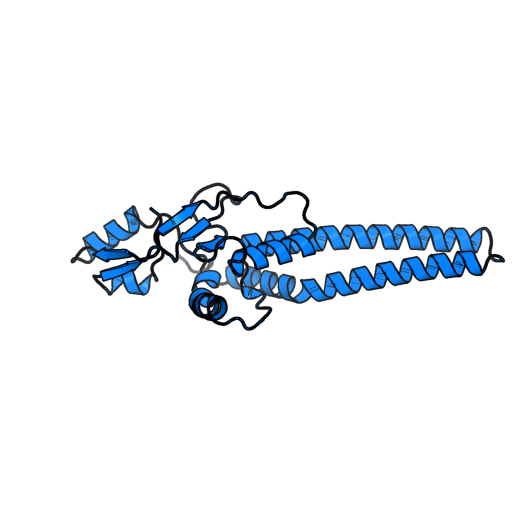 N N . PHE A 1 121 ? -12.048 -7.360 -5.693 1.00 41.34 121 PHE A N 1
ATOM 934 C CA . PHE A 1 121 ? -12.264 -5.953 -5.977 1.00 41.34 121 PHE A CA 1
ATOM 935 C C . PHE A 1 121 ? -10.996 -5.212 -5.561 1.00 41.34 121 PHE A C 1
ATOM 937 O O . PHE A 1 121 ? -10.614 -5.242 -4.389 1.00 41.34 121 PHE A O 1
ATOM 944 N N . ASP A 1 122 ? -10.334 -4.573 -6.526 1.00 49.38 122 ASP A N 1
ATOM 945 C CA . ASP A 1 122 ? -9.218 -3.650 -6.296 1.00 49.38 122 ASP A CA 1
ATOM 946 C C . ASP A 1 122 ? -9.747 -2.364 -5.633 1.00 49.38 122 ASP A C 1
ATOM 948 O O . ASP A 1 122 ? -9.812 -1.295 -6.241 1.00 49.38 122 ASP A O 1
ATOM 952 N N . ASP A 1 123 ? -10.206 -2.468 -4.384 1.00 60.75 123 ASP A N 1
ATOM 953 C CA . ASP A 1 123 ? -10.689 -1.327 -3.608 1.00 60.75 123 ASP A CA 1
ATOM 954 C C . ASP A 1 123 ? -9.505 -0.537 -3.060 1.00 60.75 123 ASP A C 1
ATOM 956 O O . ASP A 1 123 ? -8.991 -0.852 -1.998 1.00 60.75 123 ASP A O 1
ATOM 960 N N . GLN A 1 124 ? -9.094 0.518 -3.757 1.00 64.62 124 GLN A N 1
ATOM 961 C CA . GLN A 1 124 ? -7.952 1.361 -3.387 1.00 64.62 124 GLN A CA 1
ATOM 962 C C . GLN A 1 124 ? -8.174 2.181 -2.102 1.00 64.62 124 GLN A C 1
ATOM 964 O O . GLN A 1 124 ? -7.206 2.677 -1.520 1.00 64.62 124 GLN A O 1
ATOM 969 N N . ALA A 1 125 ? -9.416 2.288 -1.608 1.00 63.03 125 ALA A N 1
ATOM 970 C CA . ALA A 1 125 ? -9.725 2.942 -0.336 1.00 63.03 125 ALA A CA 1
ATOM 971 C C . ALA A 1 125 ? -9.371 2.068 0.883 1.00 63.03 125 ALA A C 1
ATOM 973 O O . ALA A 1 125 ? -9.512 2.490 2.037 1.00 63.03 125 ALA A O 1
ATOM 974 N N . TRP A 1 126 ? -8.872 0.853 0.657 1.00 62.75 126 TRP A N 1
ATOM 975 C CA . TRP A 1 126 ? -8.547 -0.070 1.731 1.00 62.75 126 TRP A CA 1
ATOM 976 C C . TRP A 1 126 ? -7.290 0.312 2.531 1.00 62.75 126 TRP A C 1
ATOM 978 O O . TRP A 1 126 ? -7.174 -0.019 3.712 1.00 62.75 126 TRP A O 1
ATOM 988 N N . TYR A 1 127 ? -6.322 1.011 1.953 1.00 64.81 127 TYR A N 1
ATOM 989 C CA . TYR A 1 127 ? -5.136 1.388 2.720 1.00 64.81 127 TYR A CA 1
ATOM 990 C C . TYR A 1 127 ? -5.522 2.334 3.869 1.00 64.81 127 TYR A C 1
ATOM 992 O O . TYR A 1 127 ? -6.424 3.164 3.722 1.00 64.81 127 TYR A O 1
ATOM 1000 N N . SER A 1 128 ? -4.871 2.215 5.034 1.00 72.00 128 SER A N 1
ATOM 1001 C CA . SER A 1 128 ? -4.885 3.316 6.010 1.00 72.00 128 SER A CA 1
ATOM 1002 C C . SER A 1 128 ? -4.199 4.531 5.375 1.00 72.00 128 SER A C 1
ATOM 1004 O O . SER A 1 128 ? -3.405 4.357 4.453 1.00 72.00 128 SER A O 1
ATOM 1006 N N . THR A 1 129 ? -4.476 5.757 5.823 1.00 75.62 129 THR A N 1
ATOM 1007 C CA . THR A 1 129 ? -3.862 6.943 5.194 1.00 75.62 129 THR A CA 1
ATOM 1008 C C . THR A 1 129 ? -2.332 6.876 5.222 1.00 75.62 129 THR A C 1
ATOM 1010 O O . THR A 1 129 ? -1.711 7.087 4.190 1.00 75.62 129 THR A O 1
ATOM 1013 N N . GLY A 1 130 ? -1.727 6.450 6.336 1.00 74.31 130 GLY A N 1
ATOM 1014 C CA . GLY A 1 130 ? -0.271 6.287 6.420 1.00 74.31 130 GLY A CA 1
ATOM 1015 C C . GLY A 1 130 ? 0.289 5.168 5.528 1.00 74.31 130 GLY A C 1
ATOM 1016 O O . GLY A 1 130 ? 1.380 5.306 4.979 1.00 74.31 130 GLY A O 1
ATOM 1017 N N . ASP A 1 131 ? -0.442 4.063 5.340 1.00 73.50 131 ASP A N 1
ATOM 1018 C CA . ASP A 1 131 ? -0.020 3.008 4.404 1.00 73.50 131 ASP A CA 1
ATOM 1019 C C . ASP A 1 131 ? -0.188 3.455 2.946 1.00 73.50 131 ASP A C 1
ATOM 1021 O O . ASP A 1 131 ? 0.658 3.153 2.108 1.00 73.50 131 ASP A O 1
ATOM 1025 N N . LEU A 1 132 ? -1.245 4.215 2.653 1.00 79.69 132 LEU A N 1
ATOM 1026 C CA . LEU A 1 132 ? -1.500 4.785 1.337 1.00 79.69 132 LEU A CA 1
ATOM 1027 C C . LEU A 1 132 ? -0.415 5.796 0.955 1.00 79.69 132 LEU A C 1
ATOM 1029 O O . LEU A 1 132 ? 0.121 5.724 -0.148 1.00 79.69 132 LEU A O 1
ATOM 1033 N N . GLU A 1 133 ? -0.055 6.695 1.875 1.00 85.25 133 GLU A N 1
ATOM 1034 C CA . GLU A 1 133 ? 1.064 7.6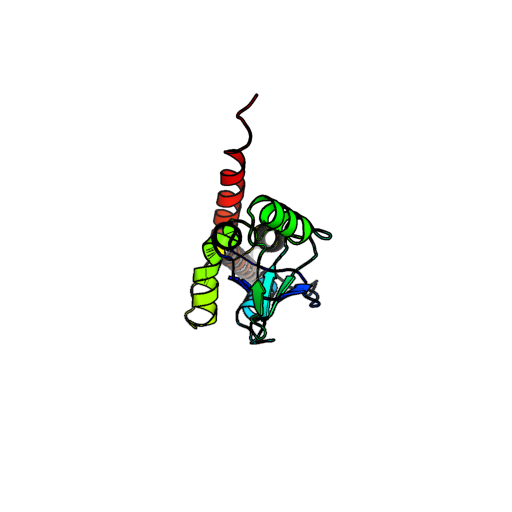31 1.726 1.00 85.25 133 GLU A CA 1
ATOM 1035 C C . GLU A 1 133 ? 2.368 6.891 1.445 1.00 85.25 133 GLU A C 1
ATOM 1037 O O . GLU A 1 133 ? 3.108 7.264 0.537 1.00 85.25 133 GLU A O 1
ATOM 1042 N N . TRP A 1 134 ? 2.636 5.812 2.182 1.00 82.19 134 TRP A N 1
ATOM 1043 C CA . TRP A 1 134 ? 3.856 5.039 2.001 1.00 82.19 134 TRP A CA 1
ATOM 1044 C C . TRP A 1 134 ? 3.903 4.331 0.641 1.00 82.19 134 TRP A C 1
ATOM 1046 O O . TRP A 1 134 ? 4.919 4.405 -0.052 1.00 82.19 134 TRP A O 1
ATOM 1056 N N . VAL A 1 135 ? 2.803 3.699 0.220 1.00 81.50 135 VAL A N 1
ATOM 1057 C CA . VAL A 1 135 ? 2.695 3.039 -1.091 1.00 81.50 135 VAL A CA 1
ATOM 1058 C C . VAL A 1 135 ? 2.842 4.050 -2.232 1.00 81.50 135 VAL A C 1
ATOM 1060 O O . VAL A 1 135 ? 3.584 3.793 -3.181 1.00 81.50 135 VAL A O 1
ATOM 1063 N N . VAL A 1 136 ? 2.187 5.212 -2.132 1.00 88.56 136 VAL A N 1
ATOM 1064 C CA . VAL A 1 136 ? 2.308 6.291 -3.124 1.00 88.56 136 VAL A CA 1
ATOM 1065 C C . VAL A 1 136 ? 3.735 6.836 -3.164 1.00 88.56 136 VAL A C 1
ATOM 1067 O O . VAL A 1 136 ? 4.295 6.948 -4.249 1.00 88.56 136 VAL A O 1
ATOM 1070 N N . ALA A 1 137 ? 4.369 7.080 -2.014 1.00 87.56 137 ALA A N 1
ATOM 1071 C CA . ALA A 1 137 ? 5.746 7.570 -1.959 1.00 87.56 137 ALA A CA 1
ATOM 1072 C C . ALA A 1 137 ? 6.743 6.595 -2.611 1.00 87.56 137 ALA A C 1
ATOM 1074 O O . ALA A 1 137 ? 7.639 7.022 -3.337 1.00 87.56 137 ALA A O 1
ATOM 1075 N N . GLN A 1 138 ? 6.574 5.284 -2.403 1.00 85.00 138 GLN A N 1
ATOM 1076 C CA . GLN A 1 138 ? 7.395 4.266 -3.070 1.00 85.00 138 GLN A CA 1
ATOM 1077 C C . GLN A 1 138 ? 7.141 4.215 -4.581 1.00 85.00 138 GLN A C 1
ATOM 1079 O O . GLN A 1 138 ? 8.078 4.068 -5.366 1.00 85.00 138 GLN A O 1
ATOM 1084 N N . ALA A 1 139 ? 5.886 4.361 -5.010 1.00 86.88 139 ALA A N 1
ATOM 1085 C CA . ALA A 1 139 ? 5.547 4.423 -6.428 1.00 86.88 139 ALA A CA 1
ATOM 1086 C C . ALA A 1 139 ? 6.128 5.673 -7.109 1.00 86.88 139 ALA A C 1
ATOM 1088 O O . ALA A 1 139 ? 6.652 5.575 -8.217 1.00 86.88 139 ALA A O 1
ATOM 1089 N N . ASP A 1 140 ? 6.076 6.825 -6.441 1.00 91.00 140 ASP A N 1
ATOM 1090 C CA . ASP A 1 140 ? 6.629 8.088 -6.934 1.00 91.00 140 ASP A CA 1
ATOM 1091 C C . ASP A 1 140 ? 8.160 8.029 -7.025 1.00 91.00 140 ASP A C 1
ATOM 1093 O O . ASP A 1 140 ? 8.730 8.436 -8.037 1.00 91.00 140 ASP A O 1
ATOM 1097 N N . ALA A 1 141 ? 8.830 7.437 -6.029 1.00 89.12 141 ALA A N 1
ATOM 1098 C CA . ALA A 1 141 ? 10.270 7.179 -6.084 1.00 89.12 141 ALA A CA 1
ATOM 1099 C C . ALA A 1 141 ? 10.644 6.247 -7.252 1.00 89.12 141 ALA A C 1
ATOM 1101 O O . ALA A 1 141 ? 11.594 6.521 -7.988 1.00 89.12 141 ALA A O 1
ATOM 1102 N N . GLY A 1 142 ? 9.866 5.180 -7.467 1.00 87.69 142 GLY A N 1
ATOM 1103 C CA . GLY A 1 142 ? 10.052 4.265 -8.594 1.00 87.69 142 GLY A CA 1
ATOM 1104 C C . GLY A 1 142 ? 9.849 4.935 -9.957 1.00 87.69 142 GLY A C 1
ATOM 1105 O O . GLY A 1 142 ? 10.626 4.691 -10.880 1.00 87.69 142 GLY A O 1
ATOM 1106 N N . LEU A 1 143 ? 8.851 5.817 -10.091 1.00 90.50 143 LEU A N 1
ATOM 1107 C CA . LEU A 1 143 ? 8.657 6.607 -11.312 1.00 90.50 143 LEU A CA 1
ATOM 1108 C C . LEU A 1 143 ? 9.826 7.555 -11.565 1.00 90.50 143 LEU A C 1
ATOM 1110 O O . LEU A 1 143 ? 10.336 7.577 -12.682 1.00 90.50 143 LEU A O 1
ATOM 1114 N N . ALA A 1 144 ? 10.284 8.281 -10.543 1.00 92.06 144 ALA A N 1
ATOM 1115 C CA . ALA A 1 144 ? 11.415 9.196 -10.673 1.00 92.06 144 ALA A CA 1
ATOM 1116 C C . ALA A 1 144 ? 12.685 8.467 -11.147 1.00 92.06 144 ALA A C 1
ATOM 1118 O O . ALA A 1 144 ? 13.430 8.983 -11.984 1.00 92.06 144 ALA A O 1
ATOM 1119 N N . GLN A 1 145 ? 12.911 7.238 -10.669 1.00 92.81 145 GLN A N 1
ATOM 1120 C CA . GLN A 1 145 ? 14.013 6.403 -11.139 1.00 92.81 145 GLN A CA 1
ATOM 1121 C C . GLN A 1 145 ? 13.864 6.036 -12.625 1.00 92.81 145 GLN A C 1
ATOM 1123 O O . GLN A 1 145 ? 14.808 6.220 -13.395 1.00 92.81 145 GLN A O 1
ATOM 1128 N N . ILE A 1 146 ? 12.688 5.559 -13.051 1.00 92.00 146 ILE A N 1
ATOM 1129 C CA . ILE A 1 146 ? 12.451 5.201 -14.459 1.00 92.00 146 ILE A CA 1
ATOM 1130 C C . ILE A 1 146 ? 12.572 6.438 -15.361 1.00 92.00 146 ILE A C 1
ATOM 1132 O O . ILE A 1 146 ? 13.154 6.358 -16.440 1.00 92.00 146 ILE A O 1
ATOM 1136 N N . GLU A 1 147 ? 12.079 7.600 -14.930 1.00 93.06 147 GLU A N 1
ATOM 1137 C CA . GLU A 1 147 ? 12.217 8.856 -15.674 1.00 93.06 147 GLU A CA 1
ATOM 1138 C C . GLU A 1 147 ? 13.683 9.267 -15.854 1.00 93.06 147 GLU A C 1
ATOM 1140 O O . GLU A 1 147 ? 14.082 9.662 -16.955 1.00 93.06 147 GLU A O 1
ATOM 1145 N N . ALA A 1 148 ? 14.507 9.118 -14.813 1.00 93.38 148 ALA A N 1
ATOM 1146 C CA . ALA A 1 148 ? 15.945 9.351 -14.904 1.00 93.38 148 ALA A CA 1
ATOM 1147 C C . ALA A 1 148 ? 16.619 8.386 -15.900 1.00 93.38 148 ALA A C 1
ATOM 1149 O O . ALA A 1 148 ? 17.451 8.810 -16.708 1.00 93.38 148 ALA A O 1
ATOM 1150 N N . GLU A 1 149 ? 16.224 7.109 -15.902 1.00 93.12 149 GLU A N 1
ATOM 1151 C CA . GLU A 1 149 ? 16.712 6.110 -16.861 1.00 93.12 149 GLU A CA 1
ATOM 1152 C C . GLU A 1 149 ? 16.291 6.439 -18.304 1.00 93.12 149 GLU A C 1
ATOM 1154 O O . GLU A 1 149 ? 17.133 6.405 -19.208 1.00 93.12 149 GLU A O 1
ATOM 1159 N N . VAL A 1 150 ? 15.031 6.838 -18.531 1.00 92.94 150 VAL A N 1
ATOM 1160 C CA . VAL A 1 150 ? 14.525 7.288 -19.843 1.00 92.94 150 VAL A CA 1
ATOM 1161 C C . VAL A 1 150 ? 15.329 8.486 -20.347 1.00 92.94 150 VAL A C 1
ATOM 1163 O O . VAL A 1 150 ? 15.775 8.493 -21.497 1.00 92.94 150 VAL A O 1
ATOM 1166 N N . MET A 1 151 ? 15.564 9.489 -19.496 1.00 92.69 151 MET A N 1
ATOM 1167 C CA . MET A 1 151 ? 16.356 10.677 -19.836 1.00 92.69 151 MET A CA 1
ATOM 1168 C C . MET A 1 151 ? 17.794 10.312 -20.224 1.00 92.69 151 MET A C 1
ATOM 1170 O O . MET A 1 151 ? 18.285 10.738 -21.274 1.00 92.69 151 MET A O 1
ATOM 1174 N N . ALA A 1 152 ? 18.458 9.471 -19.426 1.00 92.56 152 ALA A N 1
ATOM 1175 C CA . ALA A 1 152 ? 19.817 9.014 -19.703 1.00 92.56 152 ALA A CA 1
ATOM 1176 C C . ALA A 1 152 ? 19.902 8.215 -21.017 1.00 92.56 152 ALA A C 1
ATOM 1178 O O . ALA A 1 152 ? 20.808 8.431 -21.831 1.00 92.56 152 ALA A O 1
ATOM 1179 N N . LYS A 1 153 ? 18.939 7.320 -21.267 1.00 91.56 153 LYS A N 1
ATOM 1180 C CA . LYS A 1 153 ? 18.882 6.504 -22.487 1.00 91.56 153 LYS A CA 1
ATOM 1181 C C . LYS A 1 153 ? 18.569 7.333 -23.730 1.00 91.56 153 LYS A C 1
ATOM 1183 O O . LYS A 1 153 ? 19.233 7.142 -24.748 1.00 91.56 153 LYS A O 1
ATOM 1188 N N . ARG A 1 154 ? 17.674 8.323 -23.644 1.00 90.94 154 ARG A N 1
ATOM 1189 C CA . ARG A 1 154 ? 17.424 9.290 -24.730 1.00 90.94 154 ARG A CA 1
ATOM 1190 C C . ARG A 1 154 ? 18.679 10.088 -25.080 1.00 90.94 154 ARG A C 1
ATOM 1192 O O . ARG A 1 154 ? 19.013 10.213 -26.258 1.00 90.94 154 ARG A O 1
ATOM 1199 N N . ALA A 1 155 ? 19.421 10.568 -24.080 1.00 89.81 155 ALA A N 1
ATOM 1200 C CA . ALA A 1 155 ? 20.685 11.268 -24.308 1.00 89.81 155 ALA A CA 1
ATOM 1201 C C . ALA A 1 155 ? 21.732 10.365 -24.992 1.00 89.81 155 ALA A C 1
ATOM 1203 O O . ALA A 1 155 ? 22.453 10.806 -25.887 1.00 89.81 155 ALA A O 1
ATOM 1204 N N . ASN A 1 156 ? 21.800 9.083 -24.619 1.00 86.62 156 ASN A N 1
ATOM 1205 C CA . ASN A 1 156 ? 22.688 8.105 -25.255 1.00 86.62 156 ASN A CA 1
ATOM 1206 C C . ASN A 1 156 ? 22.274 7.763 -26.692 1.00 86.62 156 ASN A C 1
ATOM 1208 O O . ASN A 1 156 ? 23.141 7.676 -27.566 1.00 86.62 156 ASN A O 1
ATOM 1212 N N . ALA A 1 157 ? 20.975 7.617 -26.956 1.00 86.25 157 ALA A N 1
ATOM 1213 C CA . ALA A 1 157 ? 20.446 7.396 -28.299 1.00 86.25 157 ALA A CA 1
ATOM 1214 C C . ALA A 1 157 ? 20.756 8.592 -29.214 1.00 86.25 157 ALA A C 1
ATOM 1216 O O . ALA A 1 157 ? 21.270 8.414 -30.319 1.00 86.25 157 ALA A O 1
ATOM 1217 N N . HIS A 1 158 ? 20.548 9.819 -28.720 1.00 88.06 158 HIS A N 1
ATOM 1218 C CA . HIS A 1 158 ? 20.881 11.041 -29.449 1.00 88.06 158 HIS A CA 1
ATOM 1219 C C . HIS A 1 158 ? 22.383 11.134 -29.756 1.00 88.06 158 HIS A C 1
ATOM 1221 O O . HIS A 1 158 ? 22.762 11.323 -30.910 1.00 88.06 158 HIS A O 1
ATOM 1227 N N . ARG A 1 159 ? 23.250 10.902 -28.757 1.00 87.00 159 ARG A N 1
ATOM 1228 C CA . ARG A 1 159 ? 24.710 10.853 -28.960 1.00 87.00 159 ARG A CA 1
ATOM 1229 C C . ARG A 1 159 ? 25.117 9.799 -29.989 1.00 87.00 159 ARG A C 1
ATOM 1231 O O . ARG A 1 159 ? 25.951 10.075 -30.844 1.00 87.00 159 ARG A O 1
ATOM 1238 N N . SER A 1 160 ? 24.505 8.618 -29.945 1.00 83.31 160 SER A N 1
ATOM 1239 C CA . SER A 1 160 ? 24.795 7.526 -30.881 1.00 83.31 160 SER A CA 1
ATOM 1240 C C . SER A 1 160 ? 24.403 7.861 -32.317 1.00 83.31 160 SER A C 1
ATOM 1242 O O . SER A 1 160 ? 25.134 7.494 -33.234 1.00 83.31 160 SER A O 1
ATOM 1244 N N . ARG A 1 161 ? 23.288 8.580 -32.500 1.00 87.38 161 ARG A N 1
ATOM 1245 C CA . ARG A 1 161 ? 22.799 9.051 -33.801 1.00 87.38 161 ARG A CA 1
ATOM 1246 C C . ARG A 1 161 ? 23.681 10.143 -34.404 1.00 87.38 161 ARG A C 1
ATOM 1248 O O . ARG A 1 161 ? 23.855 10.169 -35.615 1.00 87.38 161 ARG A O 1
ATOM 1255 N N . VAL A 1 162 ? 24.229 11.029 -33.572 1.00 88.31 162 VAL A N 1
ATOM 1256 C CA . VAL A 1 162 ? 25.149 12.090 -34.016 1.00 88.31 162 VAL A CA 1
ATOM 1257 C C . VAL A 1 162 ? 26.540 11.529 -34.329 1.00 88.31 162 VAL A C 1
ATOM 1259 O O . VAL A 1 162 ? 27.149 11.938 -35.311 1.00 88.31 162 VAL A O 1
ATOM 1262 N N . ALA A 1 163 ? 27.039 10.591 -33.518 1.00 86.12 163 ALA A N 1
ATOM 1263 C CA . ALA A 1 163 ? 28.390 10.047 -33.663 1.00 86.12 163 ALA A CA 1
ATOM 1264 C C . ALA A 1 163 ? 28.538 9.044 -34.819 1.00 86.12 163 ALA A C 1
ATOM 1266 O O . ALA A 1 163 ? 29.601 8.977 -35.427 1.00 86.12 163 ALA A O 1
ATOM 1267 N N . ASP A 1 164 ? 27.503 8.249 -35.102 1.00 84.25 164 ASP A N 1
ATOM 1268 C CA . ASP A 1 164 ? 27.534 7.229 -36.155 1.00 84.25 164 ASP A CA 1
ATOM 1269 C C . ASP A 1 164 ? 26.142 7.067 -36.799 1.00 84.25 164 ASP A C 1
ATOM 1271 O O . ASP A 1 164 ? 25.397 6.134 -36.477 1.00 84.25 164 ASP A O 1
ATOM 1275 N N . PRO A 1 165 ? 25.747 8.002 -37.685 1.00 80.94 165 PRO A N 1
ATOM 1276 C CA . PRO A 1 165 ? 24.421 8.008 -38.302 1.00 80.94 165 PRO A CA 1
ATOM 1277 C C . PRO A 1 165 ? 24.185 6.835 -39.269 1.00 80.94 165 PRO A C 1
ATOM 1279 O O . PRO A 1 165 ? 23.035 6.544 -39.591 1.00 80.94 165 PRO A O 1
ATOM 1282 N N . GLY A 1 166 ? 25.243 6.152 -39.724 1.00 80.81 166 GLY A N 1
ATOM 1283 C CA . GLY A 1 166 ? 25.144 4.990 -40.614 1.00 80.81 166 GLY A CA 1
ATOM 1284 C C . GLY A 1 166 ? 24.745 3.700 -39.891 1.00 80.81 166 GLY A C 1
ATOM 1285 O O . GLY A 1 166 ? 24.229 2.771 -40.514 1.00 80.81 166 GLY A O 1
ATOM 1286 N N . ASN A 1 167 ? 24.921 3.640 -38.569 1.00 86.94 167 ASN A N 1
ATOM 1287 C CA . ASN A 1 167 ? 24.612 2.460 -37.769 1.00 86.94 167 ASN A CA 1
ATOM 1288 C C . ASN A 1 167 ? 23.144 2.433 -37.318 1.00 86.94 167 ASN A C 1
ATOM 1290 O O . ASN A 1 167 ? 22.801 2.565 -36.137 1.00 86.94 167 ASN A O 1
ATOM 1294 N N . VAL A 1 168 ? 22.265 2.239 -38.302 1.00 86.62 168 VAL A N 1
ATOM 1295 C CA . VAL A 1 168 ? 20.804 2.219 -38.135 1.00 86.62 168 VAL A CA 1
ATOM 1296 C C . VAL A 1 168 ? 20.359 1.173 -37.108 1.00 86.62 168 VAL A C 1
ATOM 1298 O O . VAL A 1 168 ? 19.450 1.438 -36.326 1.00 86.62 168 VAL A O 1
ATOM 1301 N N . GLN A 1 169 ? 21.021 0.012 -37.047 1.00 86.69 169 GLN A N 1
ATOM 1302 C CA . GLN A 1 169 ? 20.680 -1.045 -36.089 1.00 86.69 169 GLN A CA 1
ATOM 1303 C C . GLN A 1 169 ? 20.892 -0.603 -34.635 1.00 86.69 169 GLN A C 1
ATOM 1305 O O . GLN A 1 169 ? 20.012 -0.813 -33.800 1.00 86.69 169 GLN A O 1
ATOM 1310 N N . ARG A 1 170 ? 22.017 0.058 -34.325 1.00 84.12 170 ARG A N 1
ATOM 1311 C CA . ARG A 1 170 ? 22.303 0.556 -32.969 1.00 84.12 170 ARG A CA 1
ATOM 1312 C C . ARG A 1 170 ? 21.343 1.669 -32.547 1.00 84.12 170 ARG A C 1
ATOM 1314 O O . ARG A 1 170 ? 20.918 1.711 -31.390 1.00 84.12 170 ARG A O 1
ATOM 1321 N N . ILE A 1 171 ? 20.990 2.556 -33.480 1.00 84.19 171 ILE A N 1
ATOM 1322 C CA . ILE A 1 171 ? 20.022 3.637 -33.243 1.00 84.19 171 ILE A CA 1
ATOM 1323 C C . ILE A 1 171 ? 18.642 3.039 -32.951 1.00 84.19 171 ILE A C 1
ATOM 1325 O O . ILE A 1 171 ? 18.056 3.348 -31.917 1.00 84.19 171 ILE A O 1
ATOM 1329 N N . GLN A 1 172 ? 18.172 2.109 -33.788 1.00 88.19 172 GLN A N 1
ATOM 1330 C CA . GLN A 1 172 ? 16.885 1.438 -33.592 1.00 88.19 172 GLN A CA 1
ATOM 1331 C C . GLN A 1 172 ? 16.828 0.625 -32.293 1.00 88.19 172 GLN A C 1
ATOM 1333 O O . GLN A 1 172 ? 15.798 0.627 -31.624 1.00 88.19 172 GLN A O 1
ATOM 1338 N N . ALA A 1 173 ? 17.910 -0.060 -31.912 1.00 88.62 173 ALA A N 1
ATOM 1339 C CA . ALA A 1 173 ? 17.978 -0.772 -30.635 1.00 88.62 173 ALA A CA 1
ATOM 1340 C C . ALA A 1 173 ? 17.841 0.194 -29.445 1.00 88.62 173 ALA A C 1
ATOM 1342 O O . ALA A 1 173 ? 17.038 -0.044 -28.547 1.00 88.62 173 ALA A O 1
ATOM 1343 N N . SER A 1 174 ? 18.547 1.328 -29.489 1.00 86.19 174 SER A N 1
ATOM 1344 C CA . SER A 1 174 ? 18.472 2.356 -28.442 1.00 86.19 174 SER A CA 1
ATOM 1345 C C . SER A 1 174 ? 17.082 3.000 -28.356 1.00 86.19 174 SER A C 1
ATOM 1347 O O . SER A 1 174 ? 16.584 3.255 -27.263 1.00 86.19 174 SER A O 1
ATOM 1349 N N . GLU A 1 175 ? 16.430 3.245 -29.496 1.00 88.62 175 GLU A N 1
ATOM 1350 C CA . GLU A 1 175 ? 15.061 3.777 -29.549 1.00 88.62 175 GLU A CA 1
ATOM 1351 C C . GLU A 1 175 ? 14.027 2.780 -29.001 1.00 88.62 175 GLU A C 1
ATOM 1353 O O . GLU A 1 175 ? 13.087 3.188 -28.319 1.00 88.62 175 GLU A O 1
ATOM 1358 N N . ARG A 1 176 ? 14.211 1.472 -29.240 1.00 91.25 176 ARG A N 1
ATOM 1359 C CA . ARG A 1 176 ? 13.366 0.424 -28.642 1.00 91.25 176 ARG A CA 1
ATOM 1360 C C . ARG A 1 176 ? 13.504 0.383 -27.124 1.00 91.25 176 ARG A C 1
ATOM 1362 O O . ARG A 1 176 ? 12.488 0.387 -26.443 1.00 91.25 176 ARG A O 1
ATOM 1369 N N . GLU A 1 177 ? 14.729 0.431 -26.601 1.00 90.69 177 GLU A N 1
ATOM 1370 C CA . GLU A 1 177 ? 14.962 0.468 -25.150 1.00 90.69 177 GLU A CA 1
ATOM 1371 C C . GLU A 1 177 ? 14.291 1.679 -24.485 1.00 90.69 177 GLU A C 1
ATOM 1373 O O . GLU A 1 177 ? 13.686 1.548 -23.422 1.00 90.69 177 GLU A O 1
ATOM 1378 N N . VAL A 1 178 ? 14.361 2.859 -25.117 1.00 92.06 178 VAL A N 1
ATOM 1379 C CA . VAL A 1 178 ? 13.660 4.061 -24.634 1.00 92.06 178 VAL A CA 1
ATOM 1380 C C . VAL A 1 178 ? 12.149 3.833 -24.613 1.00 92.06 178 VAL A C 1
ATOM 1382 O O . VAL A 1 178 ? 11.504 4.133 -23.610 1.00 92.06 178 VAL A O 1
ATOM 1385 N N . LYS A 1 179 ? 11.589 3.264 -25.685 1.00 93.44 179 LYS A N 1
ATOM 1386 C CA . LYS A 1 179 ? 10.152 2.990 -25.791 1.00 93.44 179 LYS A CA 1
ATOM 1387 C C . LYS A 1 179 ? 9.671 1.972 -24.751 1.00 93.44 179 LYS A C 1
ATOM 1389 O O . LYS A 1 179 ? 8.588 2.138 -24.195 1.00 93.44 179 LYS A O 1
ATOM 1394 N N . ASP A 1 180 ? 10.466 0.944 -24.465 1.00 93.31 180 ASP A N 1
ATOM 1395 C CA . ASP A 1 180 ? 10.140 -0.062 -23.450 1.00 93.31 180 ASP A CA 1
ATOM 1396 C C . ASP A 1 180 ? 10.145 0.541 -22.036 1.00 93.31 180 ASP A C 1
ATOM 1398 O O . ASP A 1 180 ? 9.252 0.258 -21.234 1.00 93.31 180 ASP A O 1
ATOM 1402 N N . LEU A 1 181 ? 11.107 1.422 -21.737 1.00 91.94 181 LEU A N 1
ATOM 1403 C CA . LEU A 1 181 ? 11.149 2.155 -20.468 1.00 91.94 181 LEU A CA 1
ATOM 1404 C C . LEU A 1 181 ? 9.983 3.144 -20.330 1.00 91.94 181 LEU A C 1
ATOM 1406 O O . LEU A 1 181 ? 9.392 3.234 -19.256 1.00 91.94 181 LEU A O 1
ATOM 1410 N N . GLU A 1 182 ? 9.615 3.846 -21.403 1.00 93.56 182 GLU A N 1
ATOM 1411 C CA . GLU A 1 182 ? 8.444 4.735 -21.429 1.00 93.56 182 GLU A CA 1
ATOM 1412 C C . GLU A 1 182 ? 7.149 3.969 -21.178 1.00 93.56 182 GLU A C 1
ATOM 1414 O O . GLU A 1 182 ? 6.353 4.378 -20.338 1.00 93.56 182 GLU A O 1
ATOM 1419 N N . LYS A 1 183 ? 6.977 2.810 -21.823 1.00 93.50 183 LYS A N 1
ATOM 1420 C CA . LYS A 1 183 ? 5.829 1.942 -21.564 1.00 93.50 183 LYS A CA 1
ATOM 1421 C C . LYS A 1 183 ? 5.786 1.500 -20.101 1.00 93.50 183 LYS A C 1
ATOM 1423 O O . LYS A 1 183 ? 4.741 1.566 -19.469 1.00 93.50 183 LYS A O 1
ATOM 1428 N N . ARG A 1 184 ? 6.925 1.093 -19.536 1.00 89.12 184 ARG A N 1
ATOM 1429 C CA . ARG A 1 184 ? 7.009 0.667 -18.132 1.00 89.12 184 ARG A CA 1
ATOM 1430 C C . ARG A 1 184 ? 6.725 1.815 -17.154 1.00 89.12 184 ARG A C 1
ATOM 1432 O O . ARG A 1 184 ? 6.127 1.572 -16.107 1.00 89.12 184 ARG A O 1
ATOM 1439 N N . ARG A 1 185 ? 7.130 3.047 -17.483 1.00 92.81 185 ARG A N 1
ATOM 1440 C CA . ARG A 1 185 ? 6.745 4.261 -16.743 1.00 92.81 185 ARG A CA 1
ATOM 1441 C C . ARG A 1 185 ? 5.232 4.459 -16.785 1.00 92.81 185 ARG A C 1
ATOM 1443 O O . ARG A 1 185 ? 4.636 4.687 -15.737 1.00 92.81 185 ARG A O 1
ATOM 1450 N N . ASP A 1 186 ? 4.631 4.366 -17.966 1.00 91.12 186 ASP A N 1
ATOM 1451 C CA . ASP A 1 186 ? 3.195 4.594 -18.160 1.00 91.12 186 ASP A CA 1
ATOM 1452 C C . ASP A 1 186 ? 2.369 3.529 -17.431 1.00 91.12 186 ASP A C 1
ATOM 1454 O O . ASP A 1 186 ? 1.516 3.881 -16.621 1.00 91.12 186 ASP A O 1
ATOM 1458 N N . ASP A 1 187 ? 2.729 2.249 -17.572 1.00 86.06 187 ASP A N 1
ATOM 1459 C CA . ASP A 1 187 ? 2.095 1.136 -16.855 1.00 86.06 187 ASP A CA 1
ATOM 1460 C C . ASP A 1 187 ? 2.162 1.334 -15.324 1.00 86.06 187 ASP A C 1
ATOM 1462 O O . ASP A 1 187 ? 1.194 1.074 -14.602 1.00 86.06 187 ASP A O 1
ATOM 1466 N N . LEU A 1 188 ? 3.304 1.809 -14.802 1.00 83.31 188 LEU A N 1
ATOM 1467 C CA . LEU A 1 188 ? 3.459 2.109 -13.377 1.00 83.31 188 LEU A CA 1
ATOM 1468 C C . LEU A 1 188 ? 2.604 3.319 -12.970 1.00 83.31 188 LEU A C 1
ATOM 1470 O O . LEU A 1 188 ? 1.929 3.284 -11.942 1.00 83.31 188 LEU A O 1
ATOM 1474 N N . SER A 1 189 ? 2.600 4.383 -13.771 1.00 88.75 189 SER A N 1
ATOM 1475 C CA . SER A 1 189 ? 1.809 5.584 -13.504 1.00 88.75 189 SER A CA 1
ATOM 1476 C C . SER A 1 189 ? 0.311 5.282 -13.470 1.00 88.75 189 SER A C 1
ATOM 1478 O O . SER A 1 189 ? -0.368 5.662 -12.512 1.00 88.75 189 SER A O 1
ATOM 1480 N N . ASP A 1 190 ? -0.185 4.535 -14.456 1.00 83.88 190 ASP A N 1
ATOM 1481 C CA . ASP A 1 190 ? -1.591 4.158 -14.582 1.00 83.88 190 ASP A CA 1
ATOM 1482 C C . ASP A 1 190 ? -2.032 3.268 -13.421 1.00 83.88 190 ASP A C 1
ATOM 1484 O O . ASP A 1 190 ? -3.079 3.512 -12.815 1.00 83.88 190 ASP A O 1
ATOM 1488 N N . ARG A 1 191 ? -1.195 2.301 -13.023 1.00 80.25 191 ARG A N 1
ATOM 1489 C CA . ARG A 1 191 ? -1.483 1.419 -11.884 1.00 80.25 191 ARG A CA 1
ATOM 1490 C C . ARG A 1 191 ? -1.650 2.184 -10.569 1.00 80.25 191 ARG A C 1
ATOM 1492 O O . ARG A 1 191 ? -2.507 1.828 -9.763 1.00 80.25 191 ARG A O 1
ATOM 1499 N N . PHE A 1 192 ? -0.839 3.215 -10.330 1.00 86.12 192 PHE A N 1
ATOM 1500 C CA . PHE A 1 192 ? -0.849 3.970 -9.069 1.00 86.12 192 PHE A CA 1
ATOM 1501 C C . PHE A 1 192 ? -1.710 5.245 -9.114 1.00 86.12 192 PHE A C 1
ATOM 1503 O O . PHE A 1 192 ? -1.973 5.848 -8.070 1.00 86.12 192 PHE A O 1
ATOM 1510 N N . SER A 1 193 ? -2.216 5.643 -10.285 1.00 86.81 193 SER A N 1
ATOM 1511 C CA . SER A 1 193 ? -3.106 6.802 -10.450 1.00 86.81 193 SER A CA 1
ATOM 1512 C C . SER A 1 193 ? -4.367 6.751 -9.560 1.00 86.81 193 SER A C 1
ATOM 1514 O O . SER A 1 193 ? -4.674 7.761 -8.904 1.00 86.81 193 SER A O 1
ATOM 1516 N N . PRO A 1 194 ? -5.062 5.601 -9.417 1.00 83.75 194 PRO A N 1
ATOM 1517 C CA . PRO A 1 194 ? -6.183 5.468 -8.486 1.00 83.75 194 PRO A CA 1
ATOM 1518 C C . PRO A 1 194 ? -5.792 5.721 -7.022 1.00 83.75 194 PRO A C 1
ATOM 1520 O O . PRO A 1 194 ? -6.496 6.436 -6.311 1.00 83.75 194 PRO A O 1
ATOM 1523 N N . LEU A 1 195 ? -4.634 5.208 -6.589 1.00 83.38 195 LEU A N 1
ATOM 1524 C CA . LEU A 1 195 ? -4.122 5.362 -5.221 1.00 83.38 195 LEU A CA 1
ATOM 1525 C C . LEU A 1 195 ? -3.763 6.818 -4.901 1.00 83.38 195 LEU A C 1
ATOM 1527 O O . LEU A 1 195 ? -4.128 7.332 -3.845 1.00 83.38 195 LEU A O 1
ATOM 1531 N N . ARG A 1 196 ? -3.130 7.528 -5.843 1.00 89.75 196 ARG A N 1
ATOM 1532 C CA . ARG A 1 196 ? -2.859 8.973 -5.715 1.00 89.75 196 ARG A CA 1
ATOM 1533 C C . ARG A 1 196 ? -4.140 9.797 -5.633 1.00 89.75 196 ARG A C 1
ATOM 1535 O O . ARG A 1 196 ? -4.206 10.793 -4.915 1.00 89.75 196 ARG A O 1
ATOM 1542 N N . SER A 1 197 ? -5.152 9.418 -6.408 1.00 85.50 197 SER A N 1
ATOM 1543 C CA . SER A 1 197 ? -6.445 10.107 -6.428 1.00 85.50 197 SER A CA 1
ATOM 1544 C C . SER A 1 197 ? -7.192 9.922 -5.110 1.00 85.50 197 SER A C 1
ATOM 1546 O O . SER A 1 197 ? -7.704 10.895 -4.559 1.00 85.50 197 SER A O 1
ATOM 1548 N N . GLU A 1 198 ? -7.162 8.712 -4.557 1.00 82.38 198 GLU A N 1
ATOM 1549 C CA . GLU A 1 198 ? -7.695 8.416 -3.230 1.00 82.38 198 GLU A CA 1
ATOM 1550 C C . GLU A 1 198 ? -6.944 9.174 -2.124 1.00 82.38 198 GLU A C 1
ATOM 1552 O O . GLU A 1 198 ? -7.578 9.789 -1.267 1.00 82.38 198 GLU A O 1
ATOM 1557 N N . LEU A 1 199 ? -5.608 9.226 -2.176 1.00 87.88 199 LEU A N 1
ATOM 1558 C CA . LEU A 1 199 ? -4.815 9.979 -1.200 1.00 87.88 199 LEU A CA 1
ATOM 1559 C C . LEU A 1 199 ? -5.178 11.470 -1.221 1.00 87.88 199 LEU A C 1
ATOM 1561 O O . LEU A 1 199 ? -5.487 12.049 -0.181 1.00 87.88 199 LEU A O 1
ATOM 1565 N N . ARG A 1 200 ? -5.251 12.072 -2.418 1.00 90.62 200 ARG A N 1
ATOM 1566 C CA . ARG A 1 200 ? -5.685 13.469 -2.596 1.00 90.62 200 ARG A CA 1
ATOM 1567 C C . ARG A 1 200 ? -7.090 13.713 -2.056 1.00 90.62 200 ARG A C 1
ATOM 1569 O O . ARG A 1 200 ? -7.317 14.735 -1.411 1.00 90.62 200 ARG A O 1
ATOM 1576 N N . ARG A 1 201 ? -8.025 12.781 -2.277 1.00 86.56 201 ARG A N 1
ATOM 1577 C CA . ARG A 1 201 ? -9.392 12.860 -1.739 1.00 86.56 201 ARG A CA 1
ATOM 1578 C C . ARG A 1 201 ? -9.382 12.943 -0.209 1.00 86.56 201 ARG A C 1
ATOM 1580 O O . ARG A 1 201 ? -10.110 13.762 0.352 1.00 86.56 201 ARG A O 1
ATOM 1587 N N . ARG A 1 202 ? -8.550 12.139 0.465 1.00 80.25 202 ARG A N 1
ATOM 1588 C CA . ARG A 1 202 ? -8.420 12.147 1.935 1.00 80.25 202 ARG A CA 1
ATOM 1589 C C . ARG A 1 202 ? -7.778 13.426 2.456 1.00 80.25 202 ARG A C 1
ATOM 1591 O O . ARG A 1 202 ? -8.295 14.021 3.399 1.00 80.25 202 ARG A O 1
ATOM 1598 N N . SER A 1 203 ? -6.719 13.897 1.800 1.00 82.12 203 SER A N 1
ATOM 1599 C CA . SER A 1 203 ? -6.052 15.153 2.161 1.00 82.12 203 SER A CA 1
ATOM 1600 C C . SER A 1 203 ? -6.970 16.370 1.987 1.00 82.12 203 SER A C 1
ATOM 1602 O O . SER A 1 203 ? -6.982 17.252 2.841 1.00 82.12 203 SER A O 1
ATOM 1604 N N . ALA A 1 204 ? -7.794 16.400 0.933 1.00 76.75 204 ALA A N 1
ATOM 1605 C CA . ALA A 1 204 ? -8.758 17.478 0.692 1.00 76.75 204 ALA A CA 1
ATOM 1606 C C . ALA A 1 204 ? -9.947 17.453 1.676 1.00 76.75 204 ALA A C 1
ATOM 1608 O O . ALA A 1 204 ? -10.468 18.500 2.056 1.00 76.75 204 ALA A O 1
ATOM 1609 N N . GLY A 1 205 ? -10.366 16.266 2.131 1.00 58.28 205 GLY A N 1
ATOM 1610 C CA . GLY A 1 205 ? -11.447 16.104 3.112 1.00 58.28 205 GLY A CA 1
ATOM 1611 C C . GLY A 1 205 ? -11.076 16.510 4.546 1.00 58.28 205 GLY A C 1
ATOM 1612 O O . GLY A 1 205 ? -11.966 16.834 5.334 1.00 58.28 205 GLY A O 1
ATOM 1613 N N . GLY A 1 206 ? -9.782 16.536 4.885 1.00 50.56 206 GLY A N 1
ATOM 1614 C CA . GLY A 1 206 ? -9.276 16.931 6.206 1.00 50.56 206 GLY A CA 1
ATOM 1615 C C . GLY A 1 206 ? -9.337 18.437 6.498 1.00 50.56 206 GLY A C 1
ATOM 1616 O O . GLY A 1 206 ? -9.308 18.834 7.660 1.00 50.56 206 GLY A O 1
ATOM 1617 N N . GLN A 1 207 ? -9.485 19.288 5.475 1.00 44.75 207 GLN A N 1
ATOM 1618 C CA . GLN A 1 207 ? -9.490 20.750 5.631 1.00 44.75 207 GLN A CA 1
ATOM 1619 C C . GLN A 1 207 ? -10.856 21.363 6.002 1.00 44.75 207 GLN A C 1
ATOM 1621 O O . GLN A 1 207 ? -10.924 22.557 6.276 1.00 44.75 207 GLN A O 1
ATOM 1626 N N . ILE A 1 208 ? -11.943 20.582 6.077 1.00 44.25 208 ILE A N 1
ATOM 1627 C CA . ILE A 1 208 ? -13.307 21.121 6.296 1.00 44.25 208 ILE A CA 1
ATOM 1628 C C . ILE A 1 208 ? -13.724 21.140 7.789 1.00 44.25 208 ILE A C 1
ATOM 1630 O O . ILE A 1 208 ? -14.829 21.550 8.126 1.00 44.25 208 ILE A O 1
ATOM 1634 N N . ARG A 1 209 ? -12.864 20.744 8.743 1.00 42.59 209 ARG A N 1
ATOM 1635 C CA . ARG A 1 209 ? -13.210 20.737 10.189 1.00 42.59 209 ARG A CA 1
ATOM 1636 C C . ARG A 1 209 ? -12.226 21.484 11.093 1.00 42.59 209 ARG A C 1
ATOM 1638 O O . ARG A 1 209 ? -11.981 21.065 12.219 1.00 42.59 209 ARG A O 1
ATOM 1645 N N . GLY A 1 210 ? -11.689 22.602 10.611 1.00 39.66 210 GLY A N 1
ATOM 1646 C CA . GLY A 1 210 ? -10.735 23.424 11.359 1.00 39.66 210 GLY A CA 1
ATOM 1647 C C . GLY A 1 210 ? -10.976 24.929 11.275 1.00 39.66 210 GLY A C 1
ATOM 1648 O O . GLY A 1 210 ? -10.007 25.671 11.258 1.00 39.66 210 GLY A O 1
ATOM 1649 N N . SER A 1 211 ? -12.223 25.403 11.187 1.00 41.22 211 SER A N 1
ATOM 1650 C CA . SER A 1 211 ? -12.522 26.836 11.363 1.00 41.22 211 SER A CA 1
ATOM 1651 C C . SER A 1 211 ? -13.990 27.085 11.726 1.00 41.22 211 SER A C 1
ATOM 1653 O O . SER A 1 211 ? -14.807 27.474 10.895 1.00 41.22 211 SER A O 1
ATOM 1655 N N . SER A 1 212 ? -14.315 26.840 12.987 1.00 39.66 212 SER A N 1
ATOM 1656 C CA . SER A 1 212 ? -15.443 27.436 13.717 1.00 39.66 212 SER A CA 1
ATOM 1657 C C . SER A 1 212 ? -15.199 27.051 15.177 1.00 39.66 212 SER A C 1
ATOM 1659 O O . SER A 1 212 ? -15.471 25.911 15.543 1.00 39.66 212 SER A O 1
ATOM 1661 N N . GLY A 1 213 ? -14.384 27.808 15.916 1.00 35.97 213 GLY A N 1
ATOM 1662 C CA . GLY A 1 213 ? -14.798 29.021 16.641 1.00 35.97 213 GLY A CA 1
ATOM 1663 C C . GLY A 1 213 ? -15.303 28.602 18.034 1.00 35.97 213 GLY A C 1
ATOM 1664 O O . GLY A 1 213 ? -15.935 27.546 18.120 1.00 35.97 213 GLY A O 1
ATOM 1665 N N . PRO A 1 214 ? -15.047 29.344 19.124 1.00 41.31 214 PRO A N 1
ATOM 1666 C CA . PRO A 1 214 ? -14.765 30.779 19.195 1.00 41.31 214 PRO A CA 1
ATOM 1667 C C . PRO A 1 214 ? -13.310 31.151 19.516 1.00 41.31 214 PRO A C 1
ATOM 1669 O O . PRO A 1 214 ? -12.614 30.361 20.191 1.00 41.31 214 PRO A O 1
#

pLDDT: mean 70.36, std 15.5, range [35.97, 93.56]

Sequence (214 aa):
ALVISPDCSAMRHRLVSVLPVKRWKGTPPKDLGSKELSDFLASLRDGVSASDVFYLGSLEGEGTPATRYQAKLDVMCALQLPADEPGRGDWIRQRRIARLEPDFVRSLPVRLFQSVARVGFDDQAWYSTGDLEWVVAQADAGLAQIEAEVMAKRANAHRSRVADPGNVQRIQASEREVKDLEKRRDDLSDRFSPLRSELRRRSAGGQIRGSSGP

Foldseek 3Di:
DAWDDDPVDLQPDQKTKTWDKDWDPDDQPPPDFLVRSVVVVVCVLLCVVHLQKHWQQDWPQDDDNPTTMITGNVDIDMDGADPDNVRSVVVCVVRNRTDRDPLCVVCVVVSVVCSVVVDDDPPLSNDDLSRLVVSLVSLVVVLVVLVVVLVVLVVVLVVCCVVCVPPVVVNVVSVVVSVVSVVVSVVSCVVCVVSVVSSVVVVVVVPPPPDDDD